Protein 5FID (pdb70)

Structure (mmCIF, N/CA/C/O backbone):
data_5FID
#
_entry.id   5FID
#
_cell.length_a   36.245
_cell.length_b   43.511
_cell.length_c   74.001
_cell.angle_alpha   90.00
_cell.angle_beta   92.88
_cell.angle_gamma   90.00
#
_symmetry.space_group_name_H-M   'P 1 21 1'
#
loop_
_entity.id
_entity.type
_entity.pdbx_description
1 polymer 'Elicitor protein Hrip2'
2 water water
#
loop_
_atom_site.group_PDB
_atom_site.id
_atom_site.type_symbol
_atom_site.label_atom_id
_atom_site.label_alt_id
_atom_site.label_comp_id
_atom_site.label_asym_id
_atom_site.label_entity_id
_atom_site.label_seq_id
_atom_site.pdbx_PDB_ins_code
_atom_site.Cartn_x
_atom_site.Cartn_y
_atom_site.Cartn_z
_atom_site.occupancy
_atom_site.B_iso_or_equiv
_atom_site.auth_seq_id
_atom_site.auth_comp_id
_atom_site.auth_asym_id
_atom_site.auth_atom_id
_atom_site.pdbx_PDB_model_num
ATOM 1 N N . ALA A 1 3 ? -3.897 23.729 59.322 1.00 26.85 18 ALA A N 1
ATOM 2 C CA . ALA A 1 3 ? -4.527 22.523 58.782 1.00 23.99 18 ALA A CA 1
ATOM 3 C C . ALA A 1 3 ? -3.679 21.287 59.049 1.00 21.81 18 ALA A C 1
ATOM 4 O O . ALA A 1 3 ? -4.204 20.211 59.353 1.00 23.45 18 ALA A O 1
ATOM 6 N N . GLN A 1 4 ? -2.363 21.441 58.928 1.00 21.21 19 GLN A N 1
ATOM 7 C CA . GLN A 1 4 ? -1.450 20.319 59.119 1.00 19.97 19 GLN A CA 1
ATOM 8 C C . GLN A 1 4 ? -1.395 19.897 60.584 1.00 19.15 19 GLN A C 1
ATOM 9 O O . GLN A 1 4 ? -1.391 20.743 61.481 1.00 19.74 19 GLN A O 1
ATOM 15 N N . GLN A 1 5 ? -1.351 18.590 60.824 1.00 17.46 20 GLN A N 1
ATOM 16 C CA . GLN A 1 5 ? -1.394 18.075 62.184 1.00 17.39 20 GLN A CA 1
ATOM 17 C C . GLN A 1 5 ? -0.201 17.190 62.502 1.00 16.44 20 GLN A C 1
ATOM 18 O O . GLN A 1 5 ? 0.311 16.485 61.629 1.00 17.24 20 GLN A O 1
ATOM 24 N N . ALA A 1 6 ? 0.243 17.239 63.752 1.00 12.52 21 ALA A N 1
ATOM 25 C CA . ALA A 1 6 ? 1.160 16.232 64.268 1.00 12.08 21 ALA A CA 1
ATOM 26 C C . ALA A 1 6 ? 0.290 15.313 65.106 1.00 12.95 21 ALA A C 1
ATOM 27 O O . ALA A 1 6 ? -0.440 15.774 65.985 1.00 11.56 21 ALA A O 1
ATOM 29 N N . ILE A 1 7 ? 0.372 14.015 64.839 1.00 10.87 22 ILE A N 1
ATOM 30 C CA . ILE A 1 7 ? -0.568 13.058 65.412 1.00 12.43 22 ILE A CA 1
ATOM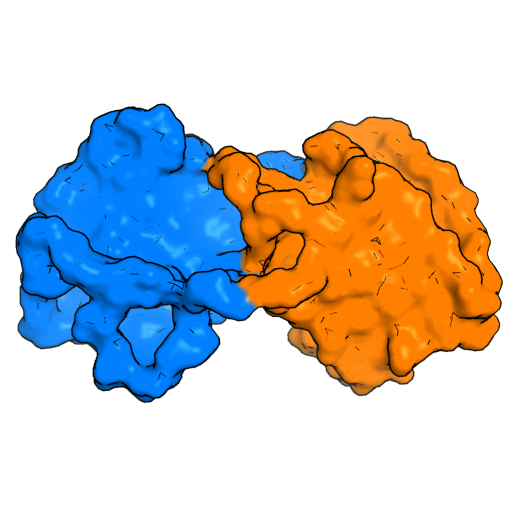 31 C C . ILE A 1 7 ? 0.177 11.882 66.023 1.00 11.94 22 ILE A C 1
ATOM 32 O O . ILE A 1 7 ? 1.121 11.370 65.436 1.00 11.42 22 ILE A O 1
ATOM 37 N N . VAL A 1 8 ? -0.243 11.456 67.209 1.00 12.15 23 VAL A N 1
ATOM 38 C CA . VAL A 1 8 ? 0.306 10.247 67.808 1.00 12.02 23 VAL A CA 1
ATOM 39 C C . VAL A 1 8 ? -0.815 9.285 68.178 1.00 12.46 23 VAL A C 1
ATOM 40 O O . VAL A 1 8 ? -1.610 9.563 69.075 1.00 12.04 23 VAL A O 1
ATOM 44 N N . HIS A 1 9 ? -0.884 8.155 67.479 1.00 12.23 24 HIS A N 1
ATOM 45 C CA . HIS A 1 9 ? -1.884 7.129 67.798 1.00 13.18 24 HIS A CA 1
ATOM 46 C C . HIS A 1 9 ? -1.287 6.134 68.776 1.00 11.85 24 HIS A C 1
ATOM 47 O O . HIS A 1 9 ? -0.305 5.466 68.454 1.00 11.64 24 HIS A O 1
ATOM 54 N N . ASN A 1 10 ? -1.881 6.013 69.959 1.00 10.66 25 ASN A N 1
ATOM 55 C CA . ASN A 1 10 ? -1.421 5.006 70.916 1.00 13.36 25 ASN A CA 1
ATOM 56 C C . ASN A 1 10 ? -2.121 3.656 70.725 1.00 12.48 25 ASN A C 1
ATOM 57 O O . ASN A 1 10 ? -3.218 3.449 71.235 1.00 12.81 25 ASN A O 1
ATOM 62 N N . ASN A 1 11 ? -1.483 2.738 70.002 1.00 9.45 26 ASN A N 1
ATOM 63 C CA . ASN A 1 11 ? -2.054 1.411 69.807 1.00 11.92 26 ASN A CA 1
ATOM 64 C C . ASN A 1 11 ? -1.458 0.391 70.781 1.00 11.59 26 ASN A C 1
ATOM 65 O O . ASN A 1 11 ? -1.680 -0.811 70.644 1.00 11.49 26 ASN A O 1
ATOM 70 N N . CYS A 1 12 ? -0.720 0.871 71.784 1.00 12.98 27 CYS A N 1
ATOM 71 C CA . CYS A 1 12 ? -0.118 -0.010 72.791 1.00 13.05 27 CYS A CA 1
ATOM 72 C C . CYS A 1 12 ? -1.116 -0.424 73.859 1.00 13.92 27 CYS A C 1
ATOM 73 O O . CYS A 1 12 ? -2.183 0.163 73.981 1.00 13.61 27 CYS A O 1
ATOM 76 N N . GLN A 1 13 ? -0.756 -1.428 74.648 1.00 16.09 28 GLN A N 1
ATOM 77 C CA . GLN A 1 13 ? -1.614 -1.862 75.748 1.00 18.50 28 GLN A CA 1
ATOM 78 C C . GLN A 1 13 ? -1.490 -0.929 76.937 1.00 18.19 28 GLN A C 1
ATOM 79 O O . GLN A 1 13 ? -2.289 -0.986 77.874 1.00 20.17 28 GLN A O 1
ATOM 85 N N . ASP A 1 14 ? -0.475 -0.076 76.897 1.00 17.78 29 ASP A N 1
ATOM 86 C CA . ASP A 1 14 ? -0.158 0.787 78.019 1.00 17.35 29 ASP A CA 1
ATOM 87 C C . ASP A 1 14 ? -0.735 2.179 77.838 1.00 16.18 29 ASP A C 1
ATOM 88 O O . ASP A 1 14 ? -0.919 2.644 76.715 1.00 15.30 29 ASP A O 1
ATOM 93 N N . THR A 1 15 ? -1.027 2.830 78.956 1.00 10.36 30 THR A N 1
ATOM 94 C CA . THR A 1 15 ? -1.306 4.258 78.955 1.00 10.41 30 THR A CA 1
ATOM 95 C C . THR A 1 15 ? 0.007 4.951 78.585 1.00 10.66 30 THR A C 1
ATOM 96 O O . THR A 1 15 ? 1.077 4.587 79.087 1.00 11.59 30 THR A O 1
ATOM 100 N N . VAL A 1 16 ? -0.053 5.937 77.696 1.00 15.58 31 VAL A N 1
ATOM 101 C CA . VAL A 1 16 ? 1.139 6.721 77.370 1.00 13.60 31 VAL A CA 1
ATOM 102 C C . VAL A 1 16 ? 0.882 8.207 77.578 1.00 14.53 31 VAL A C 1
ATOM 103 O O . VAL A 1 16 ? -0.269 8.637 77.664 1.00 15.60 31 VAL A O 1
ATOM 107 N N . TYR A 1 17 ? 1.956 8.986 77.677 1.00 11.28 32 TYR A N 1
ATOM 108 C CA . TYR A 1 17 ? 1.846 10.420 77.916 1.00 11.89 32 TYR A CA 1
ATOM 109 C C . TYR A 1 17 ? 2.563 11.161 76.806 1.00 10.60 32 TYR A C 1
ATOM 110 O O . TYR A 1 17 ? 3.665 10.778 76.410 1.00 10.69 32 TYR A O 1
ATOM 119 N N . VAL A 1 18 ? 1.920 12.201 76.285 1.00 9.59 33 VAL A N 1
ATOM 120 C CA . VAL A 1 18 ? 2.447 12.932 75.143 1.00 9.94 33 VAL A CA 1
ATOM 121 C C . VAL A 1 18 ? 2.412 14.421 75.447 1.00 10.04 33 VAL A C 1
ATOM 122 O O . VAL A 1 18 ? 1.445 14.909 76.028 1.00 11.31 33 VAL A O 1
ATOM 126 N N . GLN A 1 19 ? 3.473 15.142 75.086 1.00 10.03 34 GLN A N 1
ATOM 127 C CA . GLN A 1 19 ? 3.478 16.597 75.238 1.00 11.12 34 GLN A CA 1
ATOM 128 C C . GLN A 1 19 ? 4.405 17.261 74.218 1.00 11.00 34 GLN A C 1
ATOM 129 O O . GLN A 1 19 ? 5.498 16.750 73.913 1.00 10.81 34 GLN A O 1
ATOM 135 N N . SER A 1 20 ? 3.960 18.399 73.688 1.00 11.21 35 SER A N 1
ATOM 136 C CA . SER A 1 20 ? 4.694 19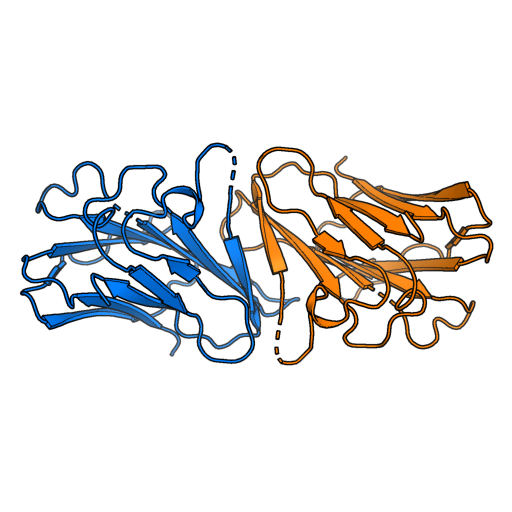.111 72.642 1.00 12.04 35 SER A CA 1
ATOM 137 C C . SER A 1 20 ? 5.444 20.313 73.197 1.00 12.64 35 SER A C 1
ATOM 138 O O . SER A 1 20 ? 4.907 21.085 74.002 1.00 11.83 35 SER A O 1
ATOM 141 N N . PHE A 1 21 ? 6.690 20.460 72.756 1.00 10.44 36 PHE A N 1
ATOM 142 C CA . PHE A 1 21 ? 7.584 21.496 73.249 1.00 12.43 36 PHE A CA 1
ATOM 143 C C . PHE A 1 21 ? 8.070 22.332 72.078 1.00 10.90 36 PHE A C 1
ATOM 144 O O . PHE A 1 21 ? 9.059 21.974 71.430 1.00 11.44 36 PHE A O 1
ATOM 152 N N . PRO A 1 22 ? 7.373 23.451 71.803 1.00 12.89 37 PRO A N 1
ATOM 153 C CA . PRO A 1 22 ? 7.635 24.304 70.641 1.00 12.91 37 PRO A CA 1
ATOM 154 C C . PRO A 1 22 ? 9.090 24.762 70.557 1.00 12.76 37 PRO A C 1
ATOM 155 O O . PRO A 1 22 ? 9.675 25.133 71.582 1.00 12.10 37 PRO A O 1
ATOM 159 N N . TYR A 1 23 ? 9.663 24.734 69.355 1.00 14.97 38 TYR A N 1
ATOM 160 C CA . TYR A 1 23 ? 11.041 25.178 69.172 1.00 15.71 38 TYR A CA 1
ATOM 161 C C . TYR A 1 23 ? 11.232 26.654 69.496 1.00 14.51 38 TYR A C 1
ATOM 162 O O . TYR A 1 23 ? 12.331 27.067 69.881 1.00 13.77 38 TYR A O 1
ATOM 171 N N . ASP A 1 24 ? 10.185 27.460 69.340 1.00 11.56 39 ASP A N 1
ATOM 172 C CA . ASP A 1 24 ? 10.344 28.905 69.566 1.00 13.29 39 ASP A CA 1
ATOM 173 C C . ASP A 1 24 ? 10.163 29.310 71.028 1.00 12.81 39 ASP A C 1
ATOM 174 O O . ASP A 1 24 ? 10.137 30.499 71.350 1.00 13.01 39 ASP A O 1
ATOM 179 N N . GLY A 1 25 ? 10.015 28.321 71.903 1.00 12.10 40 GLY A N 1
ATOM 180 C CA . GLY A 1 25 ? 9.955 28.577 73.333 1.00 13.09 40 GLY A CA 1
ATOM 181 C C . GLY A 1 25 ? 8.584 28.915 73.876 1.00 12.30 40 GLY A C 1
ATOM 182 O O . GLY A 1 25 ? 8.426 29.126 75.082 1.00 11.19 40 GLY A O 1
ATOM 183 N N . SER A 1 26 ? 7.579 28.964 73.006 1.00 13.55 41 SER A N 1
ATOM 184 C CA . SER A 1 26 ? 6.223 29.258 73.459 1.00 12.22 41 SER A CA 1
ATOM 185 C C . SER A 1 26 ? 5.762 28.147 74.379 1.00 11.93 41 SER A C 1
ATOM 186 O O . SER A 1 26 ? 6.417 27.106 74.452 1.00 11.84 41 SER A O 1
ATOM 189 N N . ALA A 1 27 ? 4.651 28.365 75.082 1.00 11.55 42 ALA A N 1
ATOM 190 C CA . ALA A 1 27 ? 4.173 27.419 76.093 1.00 12.21 42 ALA A CA 1
ATOM 191 C C . ALA A 1 27 ? 4.108 26.001 75.561 1.00 12.59 42 ALA A C 1
ATOM 192 O O . ALA A 1 27 ? 3.767 25.777 74.392 1.00 11.80 42 ALA A O 1
ATOM 194 N N . THR A 1 28 ? 4.417 25.042 76.429 1.00 14.34 43 THR A N 1
ATOM 195 C CA . THR A 1 28 ? 4.285 23.634 76.090 1.00 13.77 43 THR A CA 1
ATOM 196 C C . THR A 1 28 ? 2.816 23.345 75.828 1.00 12.86 43 THR A C 1
ATOM 197 O O . THR A 1 28 ? 1.927 24.075 76.300 1.00 14.63 43 THR A O 1
ATOM 201 N N . GLY A 1 29 ? 2.551 22.293 75.071 1.00 12.46 44 GLY A N 1
ATOM 202 C CA . GLY A 1 29 ? 1.177 21.898 74.828 1.00 11.06 44 GLY A CA 1
ATOM 203 C C . GLY A 1 29 ? 0.664 21.208 76.069 1.00 11.93 44 GLY A C 1
ATOM 204 O O . GLY A 1 29 ? 1.428 20.969 77.008 1.00 12.18 44 GLY A O 1
ATOM 205 N N . PRO A 1 30 ? -0.631 20.880 76.089 1.00 11.75 45 PRO A N 1
ATOM 206 C CA . PRO A 1 30 ? -1.176 20.152 77.234 1.00 12.65 45 PRO A CA 1
ATOM 207 C C . PRO A 1 30 ? -0.441 18.830 77.465 1.00 12.16 45 PRO A C 1
ATOM 208 O O . PRO A 1 30 ? -0.132 18.118 76.504 1.00 11.00 45 PRO A O 1
ATOM 212 N N . LEU A 1 31 ? -0.146 18.522 78.725 1.00 12.89 46 LEU A N 1
ATOM 213 C CA . LEU A 1 31 ? 0.361 17.203 79.080 1.00 14.99 46 LEU A CA 1
ATOM 214 C C . LEU A 1 31 ? -0.790 16.239 78.831 1.00 13.98 46 LEU A C 1
ATOM 215 O O . LEU A 1 31 ? -1.807 16.286 79.524 1.00 15.58 46 LEU A O 1
ATOM 220 N N . THR A 1 32 ? -0.639 15.379 77.831 1.00 12.13 47 THR A N 1
ATOM 221 C CA . THR A 1 32 ? -1.765 14.587 77.337 1.00 12.41 47 THR A CA 1
ATOM 222 C C . THR A 1 32 ? -1.674 13.122 77.740 1.00 11.65 47 THR A C 1
ATOM 223 O O . THR A 1 32 ? -0.697 12.439 77.444 1.00 11.84 47 THR A O 1
ATOM 227 N N . THR A 1 33 ? -2.706 12.636 78.411 1.00 10.95 48 THR A N 1
ATOM 228 C CA . THR A 1 33 ? -2.753 11.230 78.774 1.00 11.17 48 THR A CA 1
ATOM 229 C C . THR A 1 33 ? -3.527 10.465 77.714 1.00 11.72 48 THR A C 1
ATOM 230 O O . THR A 1 33 ? -4.696 10.774 77.441 1.00 11.92 48 THR A O 1
ATOM 234 N N . LEU A 1 34 ? -2.886 9.459 77.121 1.00 10.77 49 LEU A N 1
ATOM 235 C CA . LEU A 1 34 ? -3.544 8.621 76.129 1.00 10.02 49 LEU A CA 1
ATOM 236 C C . LEU A 1 34 ? -3.749 7.222 76.690 1.00 11.59 49 LEU A C 1
ATOM 237 O O . LEU A 1 34 ? -2.782 6.462 76.858 1.00 11.22 49 LEU A O 1
ATOM 242 N N . GLN A 1 35 ? -5.000 6.869 76.971 1.00 13.95 50 GLN A N 1
ATOM 243 C CA . GLN A 1 35 ? -5.311 5.487 77.302 1.00 14.16 50 GLN A CA 1
ATOM 244 C C . GLN A 1 35 ? -4.948 4.652 76.096 1.00 13.86 50 GLN A C 1
ATOM 245 O O . GLN A 1 35 ? -4.873 5.171 74.977 1.00 13.13 50 GLN A O 1
ATOM 251 N N . ALA A 1 36 ? -4.708 3.366 76.322 1.00 13.04 51 ALA A N 1
ATOM 252 C CA . ALA A 1 36 ? -4.568 2.420 75.226 1.00 12.39 51 ALA A CA 1
ATOM 253 C C . ALA A 1 36 ? -5.658 2.704 74.192 1.00 12.61 51 ALA A C 1
ATOM 254 O O . ALA A 1 36 ? -6.835 2.698 74.522 1.00 12.52 51 ALA A O 1
ATOM 256 N N . GLY A 1 37 ? -5.261 3.018 72.962 1.00 11.96 52 GLY A N 1
ATOM 257 C CA . GLY A 1 37 ? -6.216 3.210 71.880 1.00 12.21 52 GLY A CA 1
ATOM 258 C C . GLY A 1 37 ? -6.474 4.663 71.515 1.00 12.43 52 GLY A C 1
ATOM 259 O O . GLY A 1 37 ? -6.988 4.948 70.433 1.00 13.16 52 GLY A O 1
ATOM 260 N N . GLN A 1 38 ? -6.131 5.586 72.410 1.00 12.76 53 GLN A N 1
ATOM 261 C CA . GLN A 1 38 ? -6.399 7.003 72.162 1.00 12.33 53 GLN A CA 1
ATOM 262 C C . GLN A 1 38 ? -5.361 7.662 71.262 1.00 12.54 53 GLN A C 1
ATOM 263 O O . GLN A 1 38 ? -4.263 7.133 71.054 1.00 12.43 53 GLN A O 1
ATOM 269 N N . THR A 1 39 ? -5.723 8.827 70.732 1.00 9.78 54 THR A N 1
ATOM 270 C CA . THR A 1 39 ? -4.860 9.565 69.814 1.00 11.60 54 THR A CA 1
ATOM 271 C C . THR A 1 39 ? -4.620 10.997 70.313 1.00 12.33 54 THR A C 1
ATOM 272 O O . THR A 1 39 ? -5.543 11.684 70.778 1.00 12.32 54 THR A O 1
ATOM 276 N N . PHE A 1 40 ? -3.364 11.428 70.240 1.00 10.75 55 PHE A N 1
ATOM 277 C CA . PHE A 1 40 ? -3.002 12.818 70.469 1.00 10.85 55 PHE A CA 1
ATOM 278 C C . PHE A 1 40 ? -2.940 13.538 69.127 1.00 11.08 55 PHE A C 1
ATOM 279 O O . PHE A 1 40 ? -2.496 12.971 68.130 1.00 10.83 55 PHE A O 1
ATOM 287 N N . SER A 1 41 ? -3.355 14.797 69.086 1.00 10.68 56 SER A N 1
ATOM 288 C CA . SER A 1 41 ? -3.084 15.599 67.898 1.00 12.66 56 SER A CA 1
ATOM 289 C C . SER A 1 41 ? -2.938 17.069 68.234 1.00 12.79 56 SER A C 1
ATOM 290 O O . SER A 1 41 ? -3.527 17.552 69.198 1.00 12.93 56 SER A O 1
ATOM 293 N N . GLU A 1 42 ? -2.146 17.777 67.437 1.00 13.88 57 GLU A N 1
ATOM 294 C CA . GLU A 1 42 ? -2.061 19.231 67.559 1.00 15.22 57 GLU A CA 1
ATOM 295 C C . GLU A 1 42 ? -1.896 19.835 66.178 1.00 15.29 57 GLU A C 1
ATOM 296 O O . GLU A 1 42 ? -1.375 19.189 65.275 1.00 14.84 57 GLU A O 1
ATOM 302 N N . ASP A 1 43 ? -2.361 21.069 66.003 1.00 14.06 58 ASP A N 1
ATOM 303 C CA . ASP A 1 43 ? -2.054 21.797 64.784 1.00 14.05 58 ASP A CA 1
ATOM 304 C C . ASP A 1 43 ? -0.558 22.008 64.692 1.00 14.67 58 ASP A C 1
ATOM 305 O O . ASP A 1 43 ? 0.10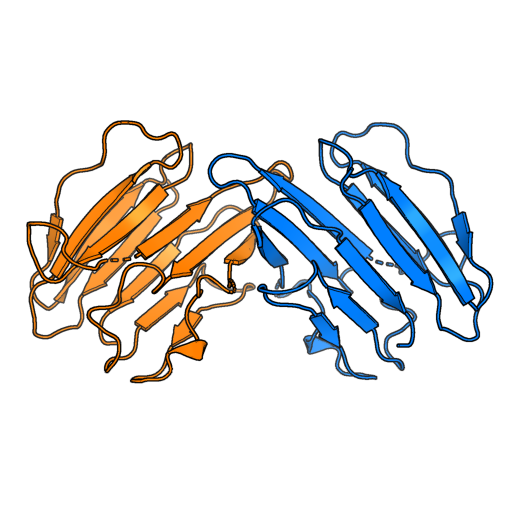0 22.222 65.715 1.00 12.60 58 ASP A O 1
ATOM 310 N N . PHE A 1 44 ? -0.029 21.973 63.471 1.00 16.61 59 PHE A N 1
ATOM 311 C CA . PHE A 1 44 ? 1.373 22.298 63.231 1.00 19.05 59 PHE A CA 1
ATOM 312 C C . PHE A 1 44 ? 1.721 23.659 63.805 1.00 21.05 59 PHE A C 1
ATOM 313 O O . PHE A 1 44 ? 1.074 24.671 63.492 1.00 20.83 59 PHE A O 1
ATOM 321 N N . ARG A 1 45 ? 2.758 23.689 64.632 1.00 15.16 60 ARG A N 1
ATOM 322 C CA . ARG A 1 45 ? 3.240 24.939 65.180 1.00 18.24 60 ARG A CA 1
ATOM 323 C C . ARG A 1 45 ? 4.200 25.531 64.176 1.00 18.64 60 ARG A C 1
ATOM 324 O O . ARG A 1 45 ? 5.018 24.815 63.604 1.00 18.45 60 ARG A O 1
ATOM 332 N N . LYS A 1 46 ? 4.063 26.834 63.955 1.00 26.99 61 LYS A N 1
ATOM 333 C CA . LYS A 1 46 ? 4.819 27.556 62.946 1.00 25.88 61 LYS A CA 1
ATOM 334 C C . LYS A 1 46 ? 6.314 27.297 63.095 1.00 25.28 61 LYS A C 1
ATOM 335 O O . LYS A 1 46 ? 7.008 27.022 62.115 1.00 27.70 61 LYS A O 1
ATOM 341 N N . SER A 1 47 ? 6.785 27.355 64.335 1.00 21.41 62 SER A N 1
ATOM 342 C CA . SER A 1 47 ? 8.201 27.191 64.664 1.00 21.52 62 SER A CA 1
ATOM 343 C C . SER A 1 47 ? 8.687 25.747 64.645 1.00 20.88 62 SER A C 1
ATOM 344 O O . SER A 1 47 ? 9.887 25.499 64.740 1.00 18.59 62 SER A O 1
ATOM 347 N N . GLY A 1 48 ? 7.763 24.799 64.547 1.00 16.23 63 GLY A N 1
ATOM 348 C CA . GLY A 1 48 ? 8.129 23.401 64.695 1.00 14.67 63 GLY A CA 1
ATOM 349 C C . GLY A 1 48 ? 8.096 23.016 66.165 1.00 13.79 63 GLY A C 1
ATOM 350 O O . GLY A 1 48 ? 7.936 23.874 67.038 1.00 11.44 63 GLY A O 1
ATOM 351 N N . SER A 1 49 ? 8.262 21.731 66.457 1.00 13.56 64 SER A N 1
ATOM 352 C CA . SER A 1 49 ? 8.153 21.286 67.841 1.00 13.20 64 SER A CA 1
ATOM 353 C C . SER A 1 49 ? 8.815 19.942 68.071 1.00 13.65 64 SER A C 1
ATOM 354 O O . SER A 1 49 ? 9.059 19.186 67.130 1.00 11.64 64 SER A O 1
ATOM 357 N N . THR A 1 50 ? 9.099 19.666 69.339 1.00 13.84 65 THR A N 1
ATOM 358 C CA . THR A 1 50 ? 9.489 18.342 69.787 1.00 14.02 65 THR A CA 1
ATOM 359 C C . THR A 1 50 ? 8.333 17.723 70.565 1.00 13.20 65 THR A C 1
ATOM 360 O O . THR A 1 50 ? 7.884 18.273 71.577 1.00 14.10 65 THR A O 1
ATOM 364 N N . VAL A 1 51 ? 7.838 16.584 70.097 1.00 11.12 66 VAL A N 1
ATOM 365 C CA . VAL A 1 51 ? 6.746 15.912 70.800 1.00 10.01 66 VAL A CA 1
ATOM 366 C C . VAL A 1 51 ? 7.310 14.733 71.588 1.00 10.58 66 VAL A C 1
ATOM 367 O O . VAL A 1 51 ? 7.729 13.735 70.996 1.00 10.82 66 VAL A O 1
ATOM 371 N N . LYS A 1 52 ? 7.341 14.849 72.918 1.00 11.07 67 LYS A N 1
ATOM 372 C CA . LYS A 1 52 ? 7.821 13.748 73.762 1.00 10.62 67 LYS A CA 1
ATOM 373 C C . LYS A 1 52 ? 6.723 12.718 73.960 1.00 11.27 67 LYS A C 1
ATOM 374 O O . LYS A 1 52 ? 5.553 13.077 74.061 1.00 11.48 67 LYS A O 1
ATOM 380 N N . VAL A 1 53 ? 7.111 11.440 74.008 1.00 11.06 68 VAL A N 1
ATOM 381 C CA . VAL A 1 53 ? 6.181 10.325 74.158 1.00 1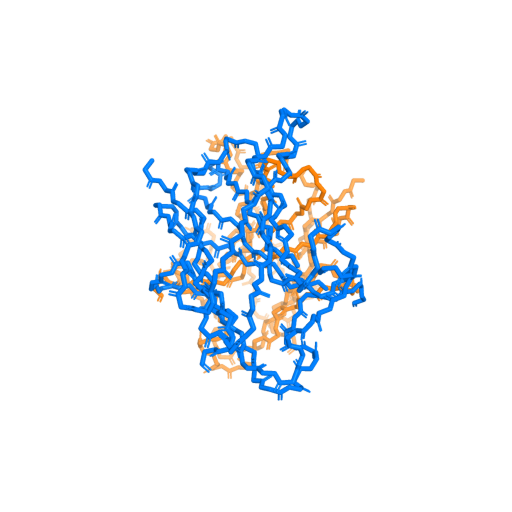0.84 68 VAL A CA 1
ATOM 382 C C . VAL A 1 53 ? 6.788 9.349 75.152 1.00 11.56 68 VAL A C 1
ATOM 383 O O . VAL A 1 53 ? 7.886 8.843 74.946 1.00 11.34 68 VAL A O 1
ATOM 387 N N . SER A 1 54 ? 6.079 9.082 76.239 1.00 14.46 69 SER A N 1
ATOM 388 C CA . SER A 1 54 ? 6.661 8.303 77.320 1.00 13.90 69 SER A CA 1
ATOM 389 C C . SER A 1 54 ? 5.581 7.457 77.970 1.00 15.04 69 SER A C 1
ATOM 390 O O . SER A 1 54 ? 4.403 7.663 77.710 1.00 14.69 69 SER A O 1
ATOM 393 N N . LYS A 1 55 ? 5.977 6.484 78.786 1.00 14.55 70 LYS A N 1
ATOM 394 C CA . LYS A 1 55 ? 4.999 5.716 79.548 1.00 15.02 70 LYS A CA 1
ATOM 395 C C . LYS A 1 55 ? 4.824 6.259 80.965 1.00 16.75 70 LYS A C 1
ATOM 396 O O . LYS A 1 55 ? 4.092 5.680 81.769 1.00 17.14 70 LYS A O 1
ATOM 402 N N . THR A 1 56 ? 5.506 7.358 81.279 1.00 20.06 71 THR A N 1
ATOM 403 C CA . THR A 1 56 ? 5.292 8.033 82.563 1.00 20.35 71 THR A CA 1
ATOM 404 C C . THR A 1 56 ? 4.838 9.470 82.372 1.00 19.48 71 THR A C 1
ATOM 405 O O . THR A 1 56 ? 5.193 10.129 81.390 1.00 17.89 71 THR A O 1
ATOM 409 N N . LYS A 1 57 ? 4.057 9.954 83.326 1.00 13.92 72 LYS A N 1
ATOM 410 C CA . LYS A 1 57 ? 3.572 11.323 83.289 1.00 13.63 72 LYS A CA 1
ATOM 411 C C . LYS A 1 57 ? 4.701 12.337 83.426 1.00 14.03 72 LYS A C 1
ATOM 412 O O . LYS A 1 57 ? 4.579 13.477 82.985 1.00 14.12 72 LYS A O 1
ATOM 418 N N . THR A 1 58 ? 5.810 11.923 84.027 1.00 16.07 73 THR A N 1
ATOM 419 C CA . THR A 1 58 ? 6.959 12.808 84.144 1.00 16.65 73 THR A CA 1
ATOM 420 C C . THR A 1 58 ? 7.790 12.857 82.861 1.00 15.95 73 THR A C 1
ATOM 421 O O . THR A 1 58 ? 8.774 13.594 82.797 1.00 16.20 73 THR A O 1
ATOM 425 N N . LEU A 1 59 ? 7.399 12.061 81.863 1.00 14.98 74 LEU A N 1
ATOM 426 C CA . LEU A 1 59 ? 8.049 12.052 80.545 1.00 13.67 74 LEU A CA 1
ATOM 427 C C . LEU A 1 59 ? 9.519 11.630 80.627 1.00 16.18 74 LEU A C 1
ATOM 428 O O . LEU A 1 59 ? 10.378 12.144 79.896 1.00 13.58 74 LEU A O 1
ATOM 433 N N . THR A 1 60 ? 9.807 10.681 81.516 1.00 14.24 75 THR A N 1
ATOM 434 C CA . THR A 1 60 ? 11.181 10.226 81.725 1.00 14.85 75 THR A CA 1
ATOM 435 C C . THR A 1 60 ? 11.643 9.340 80.572 1.00 15.17 75 THR A C 1
ATOM 436 O O . THR A 1 60 ? 10.902 8.468 80.116 1.00 14.38 75 THR A O 1
ATOM 440 N N . SER A 1 61 ? 12.865 9.580 80.106 1.00 19.46 76 SER A N 1
ATOM 441 C CA . SER A 1 61 ? 13.456 8.825 78.995 1.00 18.47 76 SER A CA 1
ATOM 442 C C . SER A 1 61 ? 12.484 8.627 77.838 1.00 16.01 76 SER A C 1
ATOM 443 O O . SER A 1 61 ? 12.187 7.490 77.457 1.00 15.38 76 SER A O 1
ATOM 446 N N . PRO A 1 62 ? 11.993 9.739 77.260 1.00 11.62 77 PRO A N 1
ATOM 447 C CA . PRO A 1 62 ? 10.945 9.616 76.249 1.00 10.41 77 PRO A CA 1
ATOM 448 C C . PRO A 1 62 ? 11.496 9.394 74.844 1.00 10.73 77 PRO A C 1
ATOM 449 O O . PRO A 1 62 ? 12.631 9.761 74.513 1.00 10.57 77 PRO A O 1
ATOM 461 N N . PHE A 1 64 ? 10.901 10.716 71.001 1.00 10.42 79 PHE A N 1
ATOM 462 C CA . PHE A 1 64 ? 10.338 11.963 70.481 1.00 10.29 79 PHE A CA 1
ATOM 463 C C . PHE A 1 64 ? 10.062 11.982 68.990 1.00 10.51 79 PHE A C 1
ATOM 464 O O . PHE A 1 64 ? 10.669 11.243 68.208 1.00 9.59 79 PHE A O 1
ATOM 472 N N . ILE A 1 65 ? 9.104 12.823 68.616 1.00 11.36 80 ILE A N 1
ATOM 473 C CA . ILE A 1 65 ? 8.792 13.066 67.220 1.00 10.99 80 ILE A CA 1
ATOM 474 C C . ILE A 1 65 ? 9.066 14.533 66.996 1.00 12.39 80 ILE A C 1
ATOM 475 O O . ILE A 1 65 ? 8.465 15.389 67.646 1.00 11.25 80 ILE A O 1
ATOM 480 N N . GLY A 1 66 ? 9.991 14.840 66.096 1.00 11.83 81 GLY A N 1
ATOM 481 C CA . GLY A 1 66 ? 10.302 16.231 65.832 1.00 12.25 81 GLY A CA 1
ATOM 482 C C . GLY A 1 66 ? 9.751 16.619 64.480 1.00 11.49 81 GLY A C 1
ATOM 483 O O . GLY A 1 66 ? 9.814 15.831 63.544 1.00 12.12 81 GLY A O 1
ATOM 484 N N . TYR A 1 67 ? 9.205 17.823 64.368 1.00 10.87 82 TYR A N 1
ATOM 485 C CA . TYR A 1 67 ? 8.782 18.311 63.064 1.00 12.53 82 TYR A CA 1
ATOM 486 C C . TYR A 1 67 ? 9.077 19.795 62.912 1.00 13.33 82 TYR A C 1
ATOM 487 O O . TYR A 1 67 ? 9.148 20.522 63.894 1.00 13.38 82 TYR A O 1
ATOM 496 N N . SER A 1 68 ? 9.252 20.234 61.671 1.00 12.20 83 SER A N 1
ATOM 497 C CA . SER A 1 68 ? 9.369 21.657 61.366 1.00 15.07 83 SER A CA 1
ATOM 498 C C . SER A 1 68 ? 9.016 21.839 59.893 1.00 15.79 83 SER A C 1
ATOM 499 O O . SER A 1 68 ? 8.842 20.859 59.177 1.00 14.54 83 SER A O 1
ATOM 502 N N . PHE A 1 69 ? 8.881 23.073 59.424 1.00 24.25 84 PHE A N 1
ATOM 503 C CA . PHE A 1 69 ? 8.631 23.246 57.997 1.00 23.32 84 PHE A CA 1
ATOM 504 C C . PHE A 1 69 ? 9.220 24.529 57.428 1.00 26.80 84 PHE A C 1
ATOM 505 O O . PHE A 1 69 ? 9.444 25.499 58.154 1.00 29.99 84 PHE A O 1
ATOM 513 N N . SER A 1 70 ? 9.502 24.507 56.130 1.00 19.70 85 SER A N 1
ATOM 514 C CA . SER A 1 70 ? 10.158 25.632 55.481 1.00 22.20 85 SER A CA 1
ATOM 515 C C . SER A 1 70 ? 9.387 26.037 54.231 1.00 20.29 85 SER A C 1
ATOM 516 O O . SER A 1 70 ? 8.483 25.329 53.791 1.00 17.93 85 SER A O 1
ATOM 519 N N . SER A 1 71 ? 9.727 27.194 53.680 1.00 18.85 86 SER A N 1
ATOM 520 C CA . SER A 1 71 ? 9.250 27.559 52.357 1.00 18.54 86 SER A CA 1
ATOM 521 C C . SER A 1 71 ? 10.486 27.731 51.486 1.00 18.56 86 SER A C 1
ATOM 522 O O . SER A 1 71 ? 11.564 28.060 51.992 1.00 18.55 86 SER A O 1
ATOM 525 N N . ASN A 1 72 ? 10.339 27.465 50.192 1.00 16.74 87 ASN A N 1
ATOM 526 C CA . ASN A 1 72 ? 11.455 27.537 49.247 1.00 16.86 87 ASN A CA 1
ATOM 527 C C . ASN A 1 72 ? 12.709 26.802 49.729 1.00 15.02 87 ASN A C 1
ATOM 528 O O . ASN A 1 72 ? 13.718 27.428 50.062 1.00 15.75 87 ASN A O 1
ATOM 533 N N . PRO A 1 73 ? 12.664 25.464 49.752 1.00 13.12 88 PRO A N 1
ATOM 534 C CA . PRO A 1 73 ? 11.560 24.638 49.255 1.00 13.58 88 PRO A CA 1
ATOM 535 C C . PRO A 1 73 ? 10.433 24.486 50.281 1.00 14.61 88 PRO A C 1
ATOM 536 O O . PRO A 1 73 ? 10.667 24.551 51.496 1.00 13.42 88 PRO A O 1
ATOM 540 N N . ASP A 1 74 ? 9.216 24.300 49.785 1.00 15.53 89 ASP A N 1
ATOM 541 C CA . ASP A 1 74 ? 8.067 24.102 50.645 1.00 15.76 89 ASP A CA 1
ATOM 542 C C . ASP A 1 74 ? 8.036 22.664 51.146 1.00 13.30 89 ASP A C 1
ATOM 543 O O . ASP A 1 74 ? 7.264 21.863 50.640 1.00 12.03 89 ASP A O 1
ATOM 548 N N . TYR A 1 75 ? 8.882 22.344 52.125 1.00 11.23 90 TYR A N 1
ATOM 549 C CA . TYR A 1 75 ? 8.965 20.997 52.686 1.00 11.00 90 TYR A CA 1
ATOM 550 C C . TYR A 1 75 ? 8.614 20.994 54.168 1.00 10.64 90 TYR A C 1
ATOM 551 O O . TYR A 1 75 ? 8.854 21.979 54.883 1.00 11.32 90 TYR A O 1
ATOM 560 N N . GLY A 1 76 ? 8.074 19.870 54.626 1.00 11.82 91 GLY A N 1
ATOM 561 C CA . GLY A 1 76 ? 7.898 19.623 56.045 1.00 11.83 91 GLY A CA 1
ATOM 562 C C . GLY A 1 76 ? 8.926 18.578 56.432 1.00 13.48 91 GLY A C 1
ATOM 563 O O . GLY A 1 76 ? 9.204 17.682 55.639 1.00 12.53 91 GLY A O 1
ATOM 564 N N . TYR A 1 77 ? 9.494 18.691 57.630 1.00 14.34 92 TYR A N 1
ATOM 565 C CA . TYR A 1 77 ? 10.541 17.781 58.066 1.00 13.77 92 TYR A CA 1
ATOM 566 C C . TYR A 1 77 ? 10.074 17.048 59.318 1.00 15.29 92 TYR A C 1
ATOM 567 O O . TYR A 1 77 ? 9.361 17.617 60.136 1.00 14.89 92 TYR A O 1
ATOM 576 N N . TYR A 1 78 ? 10.458 15.783 59.458 1.00 12.92 93 TYR A N 1
ATOM 577 C CA . TYR A 1 78 ? 9.979 14.959 60.564 1.00 12.84 93 TYR A CA 1
ATOM 578 C C . TYR A 1 78 ? 11.056 13.961 60.967 1.00 13.44 93 TYR A C 1
ATOM 579 O O . TYR A 1 78 ? 11.762 13.412 60.118 1.00 14.53 93 TYR A O 1
ATOM 588 N N . GLU A 1 79 ? 11.170 13.727 62.270 1.00 13.29 94 GLU A N 1
ATOM 589 C CA . GLU A 1 79 ? 12.206 12.868 62.820 1.00 11.53 94 GLU A CA 1
ATOM 590 C C . GLU A 1 79 ? 11.588 11.995 63.898 1.00 12.74 94 GLU A C 1
ATOM 591 O O . GLU A 1 79 ? 10.897 12.496 64.787 1.00 11.53 94 GLU A O 1
ATOM 597 N N . LEU A 1 80 ? 11.827 10.693 63.809 1.00 10.88 95 LEU A N 1
ATOM 598 C CA . LEU A 1 80 ? 11.409 9.759 64.851 1.00 10.63 95 LEU A CA 1
ATOM 599 C C . LEU A 1 80 ? 12.655 9.376 65.636 1.00 10.91 95 LEU A C 1
ATOM 600 O O . LEU A 1 80 ? 13.485 8.617 65.146 1.00 11.38 95 LEU A O 1
ATOM 605 N N . SER A 1 81 ? 12.791 9.901 66.856 1.00 11.80 96 SER A N 1
ATOM 606 C CA . SER A 1 81 ? 14.070 9.815 67.567 1.00 12.30 96 SER A CA 1
ATOM 607 C C . SER A 1 81 ? 14.021 9.024 68.861 1.00 12.39 96 SER A C 1
ATOM 608 O O . SER A 1 81 ? 13.113 9.201 69.672 1.00 11.32 96 SER A O 1
ATOM 611 N N . SER A 1 82 ? 15.010 8.152 69.054 1.00 10.65 97 SER A N 1
ATOM 612 C CA . SER A 1 82 ? 15.192 7.482 70.342 1.00 10.49 97 SER A CA 1
ATOM 613 C C . SER A 1 82 ? 16.405 8.035 71.093 1.00 11.06 97 SER A C 1
ATOM 614 O O . SER A 1 82 ? 16.948 7.361 71.975 1.00 10.24 97 SER A O 1
ATOM 617 N N . GLU A 1 83 ? 16.817 9.261 70.762 1.00 10.19 98 GLU A N 1
ATOM 618 C CA . GLU A 1 83 ? 18.007 9.876 71.364 1.00 12.59 98 GLU A CA 1
ATOM 619 C C . GLU A 1 83 ? 17.890 10.122 72.859 1.00 12.22 98 GLU A C 1
ATOM 620 O O . GLU A 1 83 ? 18.903 10.222 73.553 1.00 12.49 98 GLU A O 1
ATOM 626 N N . TRP A 1 84 ? 16.661 10.243 73.352 1.00 11.13 99 TRP A N 1
ATOM 627 C CA . TRP A 1 84 ? 16.443 10.461 74.784 1.00 11.73 99 TRP A CA 1
ATOM 628 C C . TRP A 1 84 ? 15.828 9.247 75.465 1.00 11.72 99 TRP A C 1
ATOM 629 O O . TRP A 1 84 ? 15.517 9.296 76.660 1.00 10.97 99 TRP A O 1
ATOM 640 N N . GLY A 1 85 ? 15.644 8.172 74.703 1.00 12.18 100 GLY A N 1
ATOM 641 C CA . GLY A 1 85 ? 15.019 6.961 75.210 1.00 13.61 100 GLY A CA 1
ATOM 642 C C . GLY A 1 85 ? 14.016 6.388 74.214 1.00 13.29 100 GLY A C 1
ATOM 643 O O . GLY A 1 85 ? 13.755 6.990 73.185 1.00 12.17 100 GLY A O 1
ATOM 644 N N . ASN A 1 86 ? 13.471 5.213 74.510 1.00 12.14 101 ASN A N 1
ATOM 645 C CA . ASN A 1 86 ? 12.392 4.634 73.716 1.00 12.74 101 ASN A CA 1
ATOM 646 C C . ASN A 1 86 ? 11.682 3.538 74.485 1.00 13.24 101 ASN A C 1
ATOM 647 O O . ASN A 1 86 ? 12.143 2.395 74.508 1.00 13.21 101 ASN A O 1
ATOM 652 N N . PRO A 1 87 ? 10.547 3.886 75.107 1.00 15.67 102 PRO A N 1
ATOM 653 C CA . PRO A 1 87 ? 9.751 2.964 75.920 1.00 16.65 102 PRO A CA 1
ATOM 654 C C . PRO A 1 87 ? 9.131 1.881 75.058 1.00 16.98 102 PRO A C 1
ATOM 655 O O . PRO A 1 87 ? 8.656 0.870 75.587 1.00 16.77 102 PRO A O 1
ATOM 659 N N . PHE A 1 88 ? 9.142 2.101 73.743 1.00 12.19 103 PHE A N 1
ATOM 660 C CA . PHE A 1 88 ? 8.444 1.233 72.799 1.00 11.93 103 PHE A CA 1
ATOM 661 C C . PHE A 1 88 ? 9.405 0.450 71.931 1.00 13.03 103 PHE A C 1
ATOM 662 O O . PHE A 1 88 ? 9.032 -0.031 70.866 1.00 12.08 103 PHE A O 1
ATOM 670 N N . ALA A 1 89 ? 10.639 0.303 72.404 1.00 11.75 104 ALA A N 1
ATOM 671 C CA . ALA A 1 89 ? 11.681 -0.401 71.659 1.00 11.99 104 ALA A CA 1
ATOM 672 C C . ALA A 1 89 ? 11.323 -1.845 71.270 1.00 13.50 104 ALA A C 1
ATOM 673 O O . ALA A 1 89 ? 11.742 -2.337 70.218 1.00 12.76 104 ALA A O 1
ATOM 675 N N . ASP A 1 90 ? 10.537 -2.506 72.112 1.00 15.48 105 ASP A N 1
ATOM 676 C CA . ASP A 1 90 ? 10.139 -3.896 71.896 1.00 16.48 105 ASP A CA 1
ATOM 677 C C . ASP A 1 90 ? 8.916 -4.038 70.977 1.00 17.13 105 ASP A C 1
ATOM 678 O O . ASP A 1 90 ? 8.444 -5.151 70.741 1.00 17.07 105 ASP A O 1
ATOM 683 N N . LYS A 1 91 ? 8.399 -2.916 70.476 1.00 15.66 106 LYS A N 1
ATOM 684 C CA . LYS A 1 91 ? 7.192 -2.915 69.643 1.00 15.20 106 LYS A CA 1
ATOM 685 C C . LYS A 1 91 ? 7.442 -2.204 68.316 1.00 15.19 106 LYS A C 1
ATOM 686 O O . LYS A 1 91 ? 8.510 -1.633 68.104 1.00 13.93 106 LYS A O 1
ATOM 692 N N . ARG A 1 92 ? 6.460 -2.236 67.420 1.00 12.73 107 ARG A N 1
ATOM 693 C CA . ARG A 1 92 ? 6.596 -1.537 66.146 1.00 12.83 107 ARG A CA 1
ATOM 694 C C . ARG A 1 92 ? 6.145 -0.082 66.296 1.00 12.88 107 ARG A C 1
ATOM 695 O O . ARG A 1 92 ? 5.114 0.198 66.915 1.00 11.59 107 ARG A O 1
ATOM 703 N N . VAL A 1 93 ? 6.931 0.838 65.750 1.00 13.92 108 VAL A N 1
ATOM 704 C CA . VAL A 1 93 ? 6.568 2.253 65.716 1.00 12.85 108 VAL A CA 1
ATOM 705 C C . VAL A 1 93 ? 6.725 2.778 64.296 1.00 13.30 108 VAL A C 1
ATOM 706 O O . VAL A 1 93 ? 7.757 2.567 63.649 1.00 11.87 108 VAL A O 1
ATOM 710 N N . THR A 1 94 ? 5.687 3.454 63.807 1.00 13.70 109 THR A N 1
ATOM 711 C CA . THR A 1 94 ? 5.722 4.045 62.472 1.00 12.65 109 THR A CA 1
ATOM 712 C C . THR A 1 94 ? 5.608 5.552 62.592 1.00 12.87 109 THR A C 1
ATOM 713 O O . THR A 1 94 ? 5.000 6.055 63.528 1.00 11.57 109 THR A O 1
ATOM 717 N N . LEU A 1 95 ? 6.202 6.275 61.652 1.00 9.29 110 LEU A N 1
ATOM 718 C CA . LEU A 1 95 ? 5.980 7.712 61.554 1.00 11.18 110 LEU A CA 1
ATOM 719 C C . LEU A 1 95 ? 5.925 8.026 60.075 1.00 11.86 110 LEU A C 1
ATOM 720 O O . LEU A 1 95 ? 6.886 7.775 59.346 1.00 12.72 110 LEU A O 1
ATOM 725 N N . SER A 1 96 ? 4.800 8.559 59.618 1.00 11.94 111 SER A N 1
ATOM 726 C CA . SER A 1 96 ? 4.613 8.786 58.188 1.00 13.15 111 SER A CA 1
ATOM 727 C C . SER A 1 96 ? 4.058 10.181 57.914 1.00 12.82 111 SER A C 1
ATOM 728 O O . SER A 1 96 ? 3.213 10.668 58.659 1.00 11.35 111 SER A O 1
ATOM 731 N N . PRO A 1 97 ? 4.517 10.826 56.830 1.00 13.39 112 PRO A N 1
ATOM 732 C CA . PRO A 1 97 ? 3.960 12.124 56.452 1.00 13.29 112 PRO A CA 1
ATOM 733 C C . PRO A 1 97 ? 2.845 11.958 55.432 1.00 16.55 112 PRO A C 1
ATOM 734 O O . PRO A 1 97 ? 2.420 12.950 54.837 1.00 19.11 112 PRO A O 1
ATOM 738 N N . GLY A 1 98 ? 2.380 10.730 55.229 1.00 16.10 113 GLY A N 1
ATOM 739 C CA . GLY A 1 98 ? 1.441 10.458 54.158 1.00 16.76 113 GLY A CA 1
ATOM 740 C C . GLY A 1 98 ? 2.188 9.890 52.960 1.00 19.43 113 GLY A C 1
ATOM 741 O O . GLY A 1 98 ? 3.379 9.568 53.051 1.00 19.32 113 GLY A O 1
ATOM 742 N N . ALA A 1 99 ? 1.506 9.785 51.826 1.00 16.16 114 ALA A N 1
ATOM 743 C CA . ALA A 1 99 ? 2.097 9.146 50.651 1.00 15.10 114 ALA A CA 1
ATOM 744 C C . ALA A 1 99 ? 3.205 9.970 49.983 1.00 13.21 114 ALA A C 1
ATOM 745 O O . ALA A 1 99 ? 3.249 11.210 50.093 1.00 12.91 114 ALA A O 1
ATOM 747 N N . GLY A 1 100 ? 4.105 9.275 49.290 1.00 13.22 115 GLY A N 1
ATOM 748 C CA . GLY A 1 100 ? 5.040 9.932 48.391 1.00 14.65 115 GLY A CA 1
ATOM 749 C C . GLY A 1 100 ? 6.375 10.370 48.980 1.00 12.69 115 GLY A C 1
ATOM 750 O O . GLY A 1 100 ? 7.144 11.062 48.305 1.00 11.68 115 GLY A O 1
ATOM 751 N N . CYS A 1 101 ? 6.657 9.984 50.222 1.00 12.34 116 CYS A N 1
ATOM 752 C CA . CYS A 1 101 ? 7.891 10.404 50.891 1.00 13.73 116 CYS A CA 1
ATOM 753 C C . CYS A 1 101 ? 8.425 9.303 51.798 1.00 15.92 116 CYS A C 1
ATOM 754 O O . CYS A 1 101 ? 7.664 8.439 52.230 1.00 18.78 116 CYS A O 1
ATOM 757 N N . GLN A 1 102 ? 9.719 9.344 52.101 1.00 23.80 117 GLN A N 1
ATOM 758 C CA . GLN A 1 102 ? 10.326 8.344 52.980 1.00 25.08 117 GLN A CA 1
ATOM 759 C C . GLN A 1 102 ? 9.705 8.385 54.384 1.00 24.73 117 GLN A C 1
ATOM 760 O O . GLN A 1 102 ? 9.496 9.465 54.950 1.00 26.31 117 GLN A O 1
ATOM 766 N N . ASP A 1 103 ? 9.389 7.203 54.916 1.00 22.71 118 ASP A N 1
ATOM 767 C CA . ASP A 1 103 ? 8.731 7.056 56.215 1.00 21.94 118 ASP A CA 1
ATOM 768 C C . ASP A 1 103 ? 9.674 6.392 57.207 1.00 20.21 118 ASP A C 1
ATOM 769 O O . ASP A 1 103 ? 10.770 5.951 56.852 1.00 19.52 118 ASP A O 1
ATOM 774 N N . PHE A 1 104 ? 9.220 6.301 58.451 1.00 11.44 119 PHE A N 1
ATOM 775 C CA . PHE A 1 104 ? 9.822 5.405 59.425 1.00 12.11 119 PHE A CA 1
ATOM 776 C C . PHE A 1 104 ? 8.863 4.242 59.610 1.00 13.55 119 PHE A C 1
ATOM 777 O O . PHE A 1 104 ? 7.670 4.443 59.883 1.00 13.11 119 PHE A O 1
ATOM 785 N N . ASN A 1 105 ? 9.358 3.023 59.460 1.00 14.04 120 ASN A N 1
ATOM 786 C CA . ASN A 1 105 ? 8.591 1.861 59.886 1.00 14.84 120 ASN A CA 1
ATOM 787 C C . ASN A 1 105 ? 9.543 0.987 60.679 1.00 15.59 120 ASN A C 1
ATOM 788 O O . ASN A 1 105 ? 10.248 0.148 60.123 1.00 14.96 120 ASN A O 1
ATOM 793 N N . CYS A 1 106 ? 9.569 1.216 61.987 1.00 14.01 121 CYS A N 1
ATOM 794 C CA . CYS A 1 106 ? 10.568 0.612 62.856 1.00 15.85 121 CYS A CA 1
ATOM 795 C C . CYS A 1 106 ? 10.033 -0.651 63.507 1.00 14.96 121 CYS A C 1
ATOM 796 O O . CYS A 1 106 ? 9.165 -0.609 64.388 1.00 14.09 121 CYS A O 1
ATOM 799 N N . ALA A 1 107 ? 10.556 -1.783 63.049 1.00 15.10 122 ALA A N 1
ATOM 800 C CA . ALA A 1 107 ? 10.135 -3.084 63.536 1.00 16.13 122 ALA A CA 1
ATOM 801 C C . ALA A 1 107 ? 10.494 -3.216 65.006 1.00 14.15 122 ALA A C 1
ATOM 802 O O . ALA A 1 107 ? 11.377 -2.499 65.496 1.00 15.83 122 ALA A O 1
ATOM 804 N N . PRO A 1 108 ? 9.810 -4.122 65.721 1.00 13.15 123 PRO A N 1
ATOM 805 C CA . PRO A 1 108 ? 10.185 -4.425 67.104 1.00 12.69 123 PRO A CA 1
ATOM 806 C C . PRO A 1 108 ? 11.684 -4.690 67.241 1.00 14.23 123 PRO A C 1
ATOM 807 O O . PRO A 1 108 ? 12.246 -5.452 66.444 1.00 15.24 123 PRO A O 1
ATOM 811 N N . ASN A 1 109 ? 12.307 -4.042 68.223 1.00 19.84 124 ASN A N 1
ATOM 812 C CA . ASN A 1 109 ? 13.739 -4.186 68.523 1.00 18.82 124 ASN A CA 1
ATOM 813 C C . ASN A 1 109 ? 14.734 -3.814 67.422 1.00 18.97 124 ASN A C 1
ATOM 814 O O . ASN A 1 109 ? 15.914 -4.152 67.511 1.00 19.37 124 ASN A O 1
ATOM 819 N N . ASP A 1 110 ? 14.269 -3.105 66.401 1.00 15.43 125 ASP A N 1
ATOM 820 C CA . ASP A 1 110 ? 15.174 -2.563 65.396 1.00 15.98 125 ASP A CA 1
ATOM 821 C C . ASP A 1 110 ? 15.656 -1.188 65.838 1.00 13.52 125 ASP A C 1
ATOM 822 O O . ASP A 1 110 ? 15.170 -0.169 65.352 1.00 13.64 125 ASP A O 1
ATOM 827 N N . ALA A 1 111 ? 16.631 -1.163 66.744 1.00 14.05 126 ALA A N 1
ATOM 828 C CA . ALA A 1 111 ? 17.072 0.084 67.366 1.00 13.95 126 ALA A CA 1
ATOM 829 C C . ALA A 1 111 ? 17.639 1.089 66.368 1.00 12.93 126 ALA A C 1
ATOM 830 O O . ALA A 1 111 ? 17.500 2.300 66.552 1.00 12.82 126 ALA A O 1
ATOM 832 N N . GLY A 1 112 ? 18.279 0.586 65.316 1.00 16.12 127 GLY A N 1
ATOM 833 C CA . GLY A 1 112 ? 18.924 1.448 64.343 1.00 16.52 127 GLY A CA 1
ATOM 834 C C . GLY A 1 112 ? 17.977 2.117 63.367 1.00 16.97 127 GLY A C 1
ATOM 835 O O . GLY A 1 112 ? 18.408 2.940 62.549 1.00 16.58 127 GLY A O 1
ATOM 836 N N . CYS A 1 113 ? 16.690 1.775 63.433 1.00 13.70 128 CYS A N 1
ATOM 837 C CA . CYS A 1 113 ? 15.708 2.399 62.540 1.00 14.53 128 CYS A CA 1
ATOM 838 C C . CYS A 1 113 ? 15.409 3.847 62.938 1.00 15.37 128 CYS A C 1
ATOM 839 O O . CYS A 1 113 ? 15.105 4.697 62.085 1.00 13.32 128 CYS A O 1
ATOM 842 N N . TYR A 1 114 ? 15.517 4.118 64.237 1.00 12.37 129 TYR A N 1
ATOM 843 C CA . TYR A 1 114 ? 15.254 5.431 64.789 1.00 12.12 129 TYR A CA 1
ATOM 844 C C . TYR A 1 114 ? 16.404 6.389 64.535 1.00 12.11 129 TYR A C 1
ATOM 845 O O . TYR A 1 114 ? 17.532 5.970 64.259 1.00 13.26 129 TYR A O 1
ATOM 854 N N . SER A 1 115 ? 16.123 7.680 64.652 1.00 11.92 130 SER A N 1
ATOM 855 C CA . SER A 1 115 ? 17.184 8.674 64.658 1.00 12.42 130 SER A CA 1
ATOM 856 C C . SER A 1 115 ? 17.974 8.492 65.943 1.00 12.98 130 SER A C 1
ATOM 857 O O . SER A 1 115 ? 17.399 8.347 67.030 1.00 11.96 130 SER A O 1
ATOM 860 N N . ARG A 1 116 ? 19.295 8.494 65.812 1.00 12.28 131 ARG A N 1
ATOM 861 C CA . ARG A 1 116 ? 20.193 8.180 66.919 1.00 12.70 131 ARG A CA 1
ATOM 862 C C . ARG A 1 116 ? 21.249 9.267 67.051 1.00 14.08 131 ARG A C 1
ATOM 863 O O . ARG A 1 116 ? 21.505 9.989 66.090 1.00 13.19 131 ARG A O 1
ATOM 871 N N . PRO A 1 117 ? 21.883 9.371 68.231 1.00 16.07 132 PRO A N 1
ATOM 872 C CA . PRO A 1 117 ? 22.880 10.425 68.439 1.00 16.80 132 PRO A CA 1
ATOM 873 C C . PRO A 1 117 ? 23.965 10.379 67.375 1.00 17.38 132 PRO A C 1
ATOM 874 O O . PRO A 1 117 ? 24.384 11.432 66.880 1.00 18.70 132 PRO A O 1
ATOM 878 N N . ASP A 1 118 ? 24.392 9.170 67.022 1.00 16.38 133 ASP A N 1
ATOM 879 C CA . ASP A 1 118 ? 25.499 8.984 66.090 1.00 18.02 133 ASP A CA 1
ATOM 880 C C . ASP A 1 118 ? 25.051 8.640 64.670 1.00 18.63 133 ASP A C 1
ATOM 881 O O . ASP A 1 118 ? 25.875 8.442 63.771 1.00 17.52 133 ASP A O 1
ATOM 894 N N . LYS A 1 120 ? 21.812 10.369 62.665 1.00 15.32 135 LYS A N 1
ATOM 895 C CA . LYS A 1 120 ? 20.569 11.130 62.592 1.00 15.30 135 LYS A CA 1
ATOM 896 C C . LYS A 1 120 ? 19.734 10.711 61.392 1.00 15.86 135 LYS A C 1
ATOM 897 O O . LYS A 1 120 ? 20.256 10.455 60.304 1.00 15.45 135 LYS A O 1
ATOM 903 N N . LYS A 1 121 ? 18.429 10.627 61.602 1.00 14.07 136 LYS A N 1
ATOM 904 C CA . LYS A 1 121 ? 17.514 10.257 60.539 1.00 13.76 136 LYS A CA 1
ATOM 905 C C . LYS A 1 121 ? 16.363 11.237 60.574 1.00 14.31 136 LYS A C 1
ATOM 906 O O . LYS A 1 121 ? 15.524 11.204 61.470 1.00 11.74 136 LYS A O 1
ATOM 912 N N . VAL A 1 122 ? 16.383 12.155 59.614 1.00 12.27 137 VAL A N 1
ATOM 913 C CA . VAL A 1 122 ? 15.399 13.217 59.516 1.00 13.26 137 VAL A CA 1
ATOM 914 C C . VAL A 1 122 ? 14.990 13.234 58.060 1.00 12.76 137 VAL A C 1
ATOM 915 O O . VAL A 1 122 ? 15.852 13.171 57.191 1.00 12.39 137 VAL A O 1
ATOM 919 N N . TYR A 1 123 ? 13.687 13.273 57.788 1.00 13.04 138 TYR A N 1
ATOM 920 C CA . TYR A 1 123 ? 13.208 13.252 56.410 1.00 14.28 138 TYR A CA 1
ATOM 921 C C . TYR A 1 123 ? 12.374 14.474 56.063 1.00 14.97 138 TYR A C 1
ATOM 922 O O . TYR A 1 123 ? 11.704 15.039 56.934 1.00 13.15 138 TYR A O 1
ATOM 931 N N . GLY A 1 124 ? 12.427 14.866 54.789 1.00 13.64 139 GLY A N 1
ATOM 932 C CA . GLY A 1 124 ? 11.614 15.949 54.259 1.00 12.55 139 GLY A CA 1
ATOM 933 C C . GLY A 1 124 ? 10.574 15.469 53.250 1.00 13.00 139 GLY A C 1
ATOM 934 O O . GLY A 1 124 ? 10.751 14.439 52.589 1.00 12.44 139 GLY A O 1
ATOM 935 N N . CYS A 1 125 ? 9.488 16.229 53.123 1.00 10.62 140 CYS A N 1
ATOM 936 C CA . CYS A 1 125 ? 8.387 15.869 52.246 1.00 12.33 140 CYS A CA 1
ATOM 937 C C . CYS A 1 125 ? 7.660 17.152 51.841 1.00 13.36 140 CYS A C 1
ATOM 938 O O . CYS A 1 125 ? 7.491 18.046 52.668 1.00 12.86 140 CYS A O 1
ATOM 941 N N . PRO A 1 126 ? 7.227 17.250 50.569 1.00 11.90 141 PRO A N 1
ATOM 942 C CA . PRO A 1 126 ? 6.473 18.419 50.098 1.00 11.78 141 PRO A CA 1
ATOM 943 C C . PRO A 1 126 ? 5.227 18.705 50.926 1.00 12.03 141 PRO A C 1
ATOM 944 O O . PRO A 1 126 ? 4.468 17.786 51.257 1.00 12.09 141 PRO A O 1
ATOM 948 N N . LEU A 1 127 ? 5.010 19.978 51.241 1.00 10.58 142 LEU A N 1
ATOM 949 C CA . LEU A 1 127 ? 3.848 20.394 52.020 1.00 11.32 142 LEU A CA 1
ATOM 950 C C . LEU A 1 127 ? 2.599 20.355 51.143 1.00 13.48 142 LEU A C 1
ATOM 951 O O . LEU A 1 127 ? 2.701 20.484 49.916 1.00 11.64 142 LEU A O 1
ATOM 956 N N . PRO A 1 128 ? 1.412 20.179 51.756 1.00 14.39 143 PRO A N 1
ATOM 957 C CA . PRO A 1 128 ? 1.185 19.951 53.187 1.00 15.49 143 PRO A CA 1
ATOM 958 C C . PRO A 1 128 ? 1.265 18.473 53.557 1.00 15.99 143 PRO A C 1
ATOM 959 O O . PRO A 1 128 ? 1.007 17.598 52.722 1.00 15.87 143 PRO A O 1
ATOM 963 N N . ILE A 1 129 ? 1.649 18.207 54.802 1.00 14.93 144 ILE A N 1
ATOM 964 C CA . ILE A 1 129 ? 1.705 16.854 55.326 1.00 14.13 144 ILE A CA 1
ATOM 965 C C . ILE A 1 129 ? 1.075 16.853 56.705 1.00 15.00 144 ILE A C 1
ATOM 966 O O . ILE A 1 129 ? 0.996 17.900 57.351 1.00 13.44 144 ILE A O 1
ATOM 971 N N . ASN A 1 130 ? 0.605 15.688 57.138 1.00 18.00 145 ASN A N 1
ATOM 972 C CA . ASN A 1 130 ? 0.333 15.453 58.552 1.00 18.15 145 ASN A CA 1
ATOM 973 C C . ASN A 1 130 ? 1.462 14.551 59.010 1.00 18.87 145 ASN A C 1
ATOM 974 O O . ASN A 1 130 ? 1.807 13.609 58.307 1.00 21.33 145 ASN A O 1
ATOM 979 N N . VAL A 1 131 ? 2.072 14.848 60.151 1.00 14.83 146 VAL A N 1
ATOM 980 C CA . VAL A 1 131 ? 3.121 13.976 60.682 1.00 15.20 146 VAL A CA 1
ATOM 981 C C . VAL A 1 131 ? 2.459 13.036 61.675 1.00 14.12 146 VAL A C 1
ATOM 982 O O . VAL A 1 131 ? 2.003 13.461 62.733 1.00 15.94 146 VAL A O 1
ATOM 986 N N . GLU A 1 132 ? 2.391 11.755 61.316 1.00 12.08 147 GLU A N 1
ATOM 987 C CA . GLU A 1 132 ? 1.492 10.823 61.977 1.00 11.95 147 GLU A CA 1
ATOM 988 C C . GLU A 1 132 ? 2.245 9.602 62.472 1.00 12.15 147 GLU A C 1
ATOM 989 O O . GLU A 1 132 ? 2.803 8.838 61.679 1.00 11.95 147 GLU A O 1
ATOM 995 N N . ALA A 1 133 ? 2.265 9.430 63.793 1.00 14.29 148 ALA A N 1
ATOM 996 C CA . ALA A 1 133 ? 2.975 8.326 64.418 1.00 13.47 148 ALA A CA 1
ATOM 997 C C . ALA A 1 133 ? 1.977 7.338 64.994 1.00 14.04 148 ALA A C 1
ATOM 998 O O . ALA A 1 133 ? 0.942 7.734 65.516 1.00 14.36 148 ALA A O 1
ATOM 1000 N N . THR A 1 134 ? 2.291 6.050 64.891 1.00 12.72 149 THR A N 1
ATOM 1001 C CA . THR A 1 134 ? 1.506 5.002 65.534 1.00 13.44 149 THR A CA 1
ATOM 1002 C C . THR A 1 134 ? 2.405 4.178 66.455 1.00 13.41 149 THR A C 1
ATOM 1003 O O . THR A 1 134 ? 3.369 3.569 65.996 1.00 13.42 149 THR A O 1
ATOM 1007 N N . LEU A 1 135 ? 2.079 4.169 67.748 1.00 11.48 150 LEU A N 1
ATOM 1008 C CA . LEU A 1 135 ? 2.860 3.453 68.751 1.00 11.27 150 LEU A CA 1
ATOM 1009 C C . LEU A 1 135 ? 2.333 2.029 68.802 1.00 12.12 150 LEU A C 1
ATOM 1010 O O . LEU A 1 135 ? 1.121 1.827 68.795 1.00 11.22 150 LEU A O 1
ATOM 1015 N N . CYS A 1 136 ? 3.231 1.045 68.846 1.00 12.24 151 CYS A N 1
ATOM 1016 C CA . CYS A 1 136 ? 2.827 -0.367 68.881 1.00 13.21 151 CYS A CA 1
ATOM 1017 C C . CYS A 1 136 ? 1.917 -0.723 67.703 1.00 14.60 151 CYS A C 1
ATOM 1018 O O . CYS A 1 136 ? 0.867 -1.354 67.877 1.00 16.42 151 CYS A O 1
ATOM 1021 N N . ALA A 1 137 ? 2.321 -0.316 66.507 1.00 15.25 152 ALA A N 1
ATOM 1022 C CA . ALA A 1 137 ? 1.530 -0.557 65.302 1.00 17.13 152 ALA A CA 1
ATOM 1023 C C . ALA A 1 137 ? 1.418 -2.050 65.019 1.00 20.01 152 ALA A C 1
ATOM 1024 O O . ALA A 1 137 ? 2.362 -2.799 65.294 1.00 19.10 152 ALA A O 1
ATOM 1026 N N . ALA B 1 3 ? 33.533 28.744 55.224 1.00 30.12 18 ALA B N 1
ATOM 1027 C CA . ALA B 1 3 ? 32.120 28.560 54.894 1.00 26.86 18 ALA B CA 1
ATOM 1028 C C . ALA B 1 3 ? 31.800 27.101 54.573 1.00 23.50 18 ALA B C 1
ATOM 1029 O O . ALA B 1 3 ? 32.642 26.373 54.042 1.00 25.48 18 ALA B O 1
ATOM 1031 N N . GLN B 1 4 ? 30.579 26.684 54.907 1.00 18.28 19 GLN B N 1
ATOM 1032 C CA . GLN B 1 4 ? 30.029 25.411 54.447 1.00 16.80 19 GLN B CA 1
ATOM 1033 C C . GLN B 1 4 ? 30.095 25.324 52.918 1.00 14.84 19 GLN B C 1
ATOM 1034 O O . GLN B 1 4 ? 29.884 26.322 52.217 1.00 15.16 19 GLN B O 1
ATOM 1040 N N . GLN B 1 5 ? 30.383 24.129 52.404 1.00 15.94 20 GLN B N 1
ATOM 1041 C CA . GLN B 1 5 ? 30.658 23.948 50.978 1.00 15.72 20 GLN B CA 1
ATOM 1042 C C . GLN B 1 5 ? 29.687 22.972 50.328 1.00 13.60 20 GLN B C 1
ATOM 1043 O O . GLN B 1 5 ? 29.348 21.946 50.920 1.00 13.23 20 GLN B O 1
ATOM 1049 N N . ALA B 1 6 ? 29.247 23.296 49.113 1.00 13.19 21 ALA B N 1
ATOM 1050 C CA . ALA B 1 6 ? 28.566 22.330 48.253 1.00 12.59 21 ALA B CA 1
ATOM 1051 C C . ALA B 1 6 ? 29.571 21.954 47.173 1.00 11.69 21 ALA B C 1
ATOM 1052 O O . ALA B 1 6 ? 30.092 22.820 46.450 1.00 10.49 21 ALA B O 1
ATOM 1054 N N . ILE B 1 7 ? 29.865 20.664 47.080 1.00 13.00 22 ILE B N 1
ATOM 1055 C CA . ILE B 1 7 ? 30.967 20.194 46.250 1.00 13.04 22 ILE B CA 1
ATOM 1056 C C . ILE B 1 7 ? 30.505 19.061 45.369 1.00 12.44 22 ILE B C 1
ATOM 1057 O O . ILE B 1 7 ? 29.812 18.153 45.834 1.00 13.06 22 ILE B O 1
ATOM 1062 N N . VAL B 1 8 ? 30.895 19.120 44.095 1.00 10.79 23 VAL B N 1
ATOM 1063 C CA . VAL B 1 8 ? 30.572 18.080 43.140 1.00 11.13 23 VAL B CA 1
ATOM 1064 C C . VAL B 1 8 ? 31.858 17.638 42.438 1.00 11.31 23 VAL B C 1
ATOM 1065 O O . VAL B 1 8 ? 32.476 18.420 41.705 1.00 9.81 23 VAL B O 1
ATOM 1069 N N . HIS B 1 9 ? 32.263 16.390 42.684 1.00 11.07 24 HIS B N 1
ATOM 1070 C CA . HIS B 1 9 ? 33.436 15.799 42.035 1.00 10.94 24 HIS B CA 1
ATOM 1071 C C . HIS B 1 9 ? 33.009 15.044 40.782 1.00 11.44 24 HIS B C 1
ATOM 1072 O O . HIS B 1 9 ? 32.162 14.149 40.853 1.00 10.55 24 HIS B O 1
ATOM 1079 N N . ASN B 1 10 ? 33.599 15.372 39.635 1.00 10.41 25 ASN B N 1
ATOM 1080 C CA . ASN B 1 10 ? 33.304 14.623 38.421 1.00 11.09 25 ASN B CA 1
ATOM 1081 C C . ASN B 1 10 ? 34.328 13.517 38.182 1.00 11.32 25 ASN B C 1
ATOM 1082 O O . ASN B 1 10 ? 35.435 13.789 37.726 1.00 12.19 25 ASN B O 1
ATOM 1087 N N . ASN B 1 11 ? 33.956 12.279 38.495 1.00 10.64 26 ASN B N 1
ATOM 1088 C CA . ASN B 1 11 ? 34.825 11.139 38.218 1.00 11.75 26 ASN B CA 1
ATOM 1089 C C . ASN B 1 11 ? 34.421 10.443 36.923 1.00 10.74 26 ASN B C 1
ATOM 1090 O O . ASN B 1 11 ? 34.937 9.369 36.600 1.00 12.02 26 ASN B O 1
ATOM 1095 N N . CYS B 1 12 ? 33.496 11.047 36.177 1.00 10.29 27 CYS B N 1
ATOM 1096 C CA . CYS B 1 12 ? 33.085 10.483 34.888 1.00 12.04 27 CYS B CA 1
ATOM 1097 C C . CYS B 1 12 ? 34.141 10.740 33.824 1.00 12.49 27 CYS B C 1
ATOM 1098 O O . CYS B 1 12 ? 34.959 11.646 33.958 1.00 13.28 27 CYS B O 1
ATOM 1101 N N . GLN B 1 13 ? 34.121 9.931 32.771 1.00 12.99 28 GLN B N 1
ATOM 1102 C CA . GLN B 1 13 ? 34.946 10.178 31.602 1.00 15.71 28 GLN B CA 1
ATOM 1103 C C . GLN B 1 13 ? 34.435 11.423 30.874 1.00 16.54 28 GLN B C 1
ATOM 1104 O O . GLN B 1 13 ? 35.218 12.234 30.355 1.00 17.11 28 GLN B O 1
ATOM 1110 N N . ASP B 1 14 ? 33.113 11.580 30.867 1.00 15.38 29 ASP B N 1
ATOM 1111 C CA . ASP B 1 14 ? 32.456 12.662 30.145 1.00 1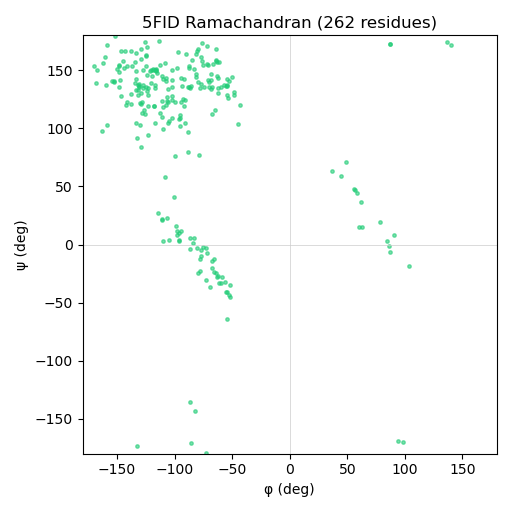7.32 29 ASP B CA 1
ATOM 1112 C C . ASP B 1 14 ? 32.473 13.963 30.936 1.00 16.14 29 ASP B C 1
ATOM 1113 O O . ASP B 1 14 ? 32.374 13.960 32.166 1.00 12.77 29 ASP B O 1
ATOM 1118 N N . THR B 1 15 ? 32.557 15.072 30.208 1.00 13.28 30 THR B N 1
ATOM 1119 C CA . THR B 1 15 ? 32.493 16.402 30.796 1.00 12.44 30 THR B CA 1
ATOM 1120 C C . THR B 1 15 ? 31.068 16.677 31.272 1.00 10.96 30 THR B C 1
ATOM 1121 O O . THR B 1 15 ? 30.098 16.271 30.618 1.00 11.03 30 THR B O 1
ATOM 1125 N N . VAL B 1 16 ? 30.937 17.347 32.416 1.00 13.08 31 VAL B N 1
ATOM 1126 C CA . VAL B 1 16 ? 29.623 17.726 32.925 1.00 11.54 31 VAL B CA 1
ATOM 1127 C C . VAL B 1 16 ? 29.575 19.223 33.166 1.00 11.90 31 VAL B C 1
ATOM 1128 O O . VAL B 1 16 ? 30.614 19.888 33.222 1.00 11.64 31 VAL B O 1
ATOM 1132 N N . TYR B 1 17 ? 28.362 19.747 33.283 1.00 9.27 32 TYR B N 1
ATOM 1133 C CA . TYR B 1 17 ? 28.144 21.164 33.521 1.00 9.54 32 TYR B CA 1
ATOM 1134 C C . TYR B 1 17 ? 27.315 21.323 34.780 1.00 9.97 32 TYR B C 1
ATOM 1135 O O . TYR B 1 17 ? 26.301 20.653 34.943 1.00 9.85 32 TYR B O 1
ATOM 1144 N N . VAL B 1 18 ? 27.756 22.215 35.658 1.00 8.44 33 VAL B N 1
ATOM 1145 C CA . VAL B 1 18 ? 27.164 22.364 36.981 1.00 8.53 33 VAL B CA 1
ATOM 1146 C C . VAL B 1 18 ? 26.788 23.822 37.197 1.00 9.85 33 VAL B C 1
ATOM 1147 O O . VAL B 1 18 ? 27.566 24.720 36.890 1.00 9.61 33 VAL B O 1
ATOM 1151 N N . GLN B 1 19 ? 25.594 24.071 37.720 1.00 11.21 34 GLN B N 1
ATOM 1152 C CA . GLN B 1 19 ? 25.220 25.441 38.033 1.00 10.55 34 GLN B CA 1
ATOM 1153 C C . GLN B 1 19 ? 24.291 25.484 39.223 1.00 11.36 34 GLN B C 1
ATOM 1154 O O . GLN B 1 19 ? 23.336 24.697 39.305 1.00 11.77 34 GLN B O 1
ATOM 1160 N N . SER B 1 20 ? 24.555 26.411 40.141 1.00 10.00 35 SER B N 1
ATOM 1161 C CA . SER B 1 20 ? 23.781 26.478 41.381 1.00 10.53 35 SER B CA 1
ATOM 1162 C C . SER B 1 20 ? 22.693 27.545 41.339 1.00 11.84 35 SER B C 1
ATOM 1163 O O . SER B 1 20 ? 22.977 28.727 41.132 1.00 11.87 35 SER B O 1
ATOM 1166 N N . PHE B 1 21 ? 21.453 27.112 41.548 1.00 10.54 36 PHE B N 1
ATOM 1167 C CA . PHE B 1 21 ? 20.263 27.963 41.487 1.00 11.06 36 PHE B CA 1
ATOM 1168 C C . PHE B 1 21 ? 19.668 28.171 42.884 1.00 10.73 36 PHE B C 1
ATOM 1169 O O . PHE B 1 21 ? 18.935 27.306 43.374 1.00 12.11 36 PHE B O 1
ATOM 1177 N N . PRO B 1 22 ? 19.961 29.322 43.522 1.00 12.93 37 PRO B N 1
ATOM 1178 C CA . PRO B 1 22 ? 19.539 29.585 44.908 1.00 14.10 37 PRO B CA 1
ATOM 1179 C C . PRO B 1 22 ? 18.043 29.381 45.116 1.00 14.39 37 PRO B C 1
ATOM 1180 O O . PRO B 1 22 ? 17.239 29.755 44.254 1.00 14.54 37 PRO B O 1
ATOM 1184 N N . TYR B 1 23 ? 17.674 28.808 46.257 1.00 11.01 38 TYR B N 1
ATOM 1185 C CA . TYR B 1 23 ? 16.274 28.501 46.545 1.00 12.61 38 TYR B CA 1
ATOM 1186 C C . TYR B 1 23 ? 15.402 29.743 46.722 1.00 12.84 38 TYR B C 1
ATOM 1187 O O . TYR B 1 23 ? 14.185 29.669 46.575 1.00 11.95 38 TYR B O 1
ATOM 1196 N N . ASP B 1 24 ? 16.017 30.887 47.014 1.00 16.01 39 ASP B N 1
ATOM 1197 C CA . ASP B 1 24 ? 15.262 32.147 47.042 1.00 17.62 39 ASP B CA 1
ATOM 1198 C C . ASP B 1 24 ? 14.940 32.668 45.637 1.00 17.60 39 ASP B C 1
ATOM 1199 O O . ASP B 1 24 ? 14.294 33.704 45.489 1.00 19.07 39 ASP B O 1
ATOM 1204 N N . GLY B 1 25 ? 15.410 31.963 44.610 1.00 14.12 40 GLY B N 1
ATOM 1205 C CA . GLY B 1 25 ? 15.069 32.311 43.241 1.00 15.40 40 GLY B CA 1
ATOM 1206 C C . GLY B 1 25 ? 15.839 33.491 42.673 1.00 15.55 40 GLY B C 1
ATOM 1207 O O . GLY B 1 25 ? 15.417 34.085 41.677 1.00 15.53 40 GLY B O 1
ATOM 1208 N N . SER B 1 26 ? 16.970 33.822 43.290 1.00 13.21 41 SER B N 1
ATOM 1209 C CA . SER B 1 26 ? 17.822 34.913 42.808 1.00 14.57 41 SER B CA 1
ATOM 1210 C C . SER B 1 26 ? 18.799 34.457 41.721 1.00 12.83 41 SER B C 1
ATOM 1211 O O . SER B 1 26 ? 18.692 33.338 41.215 1.00 12.17 41 SER B O 1
ATOM 1214 N N . ALA B 1 27 ? 19.745 35.323 41.353 1.00 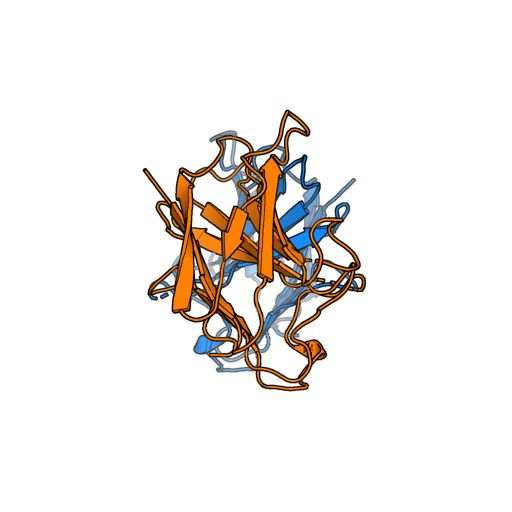14.31 42 ALA B N 1
ATOM 1215 C CA . ALA B 1 27 ? 20.708 35.002 40.297 1.00 11.66 42 ALA B CA 1
ATOM 1216 C C . ALA B 1 27 ? 21.557 33.794 40.694 1.00 12.72 42 ALA B C 1
ATOM 1217 O O . ALA B 1 27 ? 21.937 33.642 41.858 1.00 12.47 42 ALA B O 1
ATOM 1219 N N . THR B 1 28 ? 21.871 32.953 39.714 1.00 14.67 43 THR B N 1
ATOM 1220 C CA . THR B 1 28 ? 22.628 31.731 39.935 1.00 13.12 43 THR B CA 1
ATOM 1221 C C . THR B 1 28 ? 24.121 31.990 40.059 1.00 15.11 43 THR B C 1
ATOM 1222 O O . THR B 1 28 ? 24.601 33.084 39.749 1.00 14.88 43 THR B O 1
ATOM 1226 N N . GLY B 1 29 ? 24.856 30.971 40.495 1.00 11.62 44 GLY B N 1
ATOM 1227 C CA . GLY B 1 29 ? 26.306 31.007 40.401 1.00 12.81 44 GLY B CA 1
ATOM 1228 C C . GLY B 1 29 ? 26.744 30.834 38.957 1.00 11.77 44 GLY B C 1
ATOM 1229 O O . GLY B 1 29 ? 25.905 30.702 38.060 1.00 11.50 44 GLY B O 1
ATOM 1230 N N . PRO B 1 30 ? 28.061 30.828 38.720 1.00 13.48 45 PRO B N 1
ATOM 1231 C CA . PRO B 1 30 ? 28.595 30.679 37.361 1.00 13.03 45 PRO B CA 1
ATOM 1232 C C . PRO B 1 30 ? 28.348 29.283 36.778 1.00 12.88 45 PRO B C 1
ATOM 1233 O O . PRO B 1 30 ? 28.428 28.273 37.497 1.00 11.63 45 PRO B O 1
ATOM 1237 N N . LEU B 1 31 ? 28.032 29.230 35.484 1.00 11.34 46 LEU B N 1
ATOM 1238 C CA . LEU B 1 31 ? 27.934 27.964 34.760 1.00 12.51 46 LEU B CA 1
ATOM 1239 C C . LEU B 1 31 ? 29.315 27.316 34.724 1.00 11.37 46 LEU B C 1
ATOM 1240 O O . LEU B 1 31 ? 30.258 27.859 34.141 1.00 13.01 46 LEU B O 1
ATOM 1245 N N . THR B 1 32 ? 29.440 26.160 35.362 1.00 10.61 47 THR B N 1
ATOM 1246 C CA . THR B 1 32 ? 30.761 25.570 35.607 1.00 11.28 47 THR B CA 1
ATOM 1247 C C . THR B 1 32 ? 31.012 24.304 34.788 1.00 11.91 47 THR B C 1
ATOM 1248 O O . THR B 1 32 ? 30.253 23.337 34.852 1.00 10.26 47 THR B O 1
ATOM 1252 N N . THR B 1 33 ? 32.089 24.316 34.007 1.00 10.62 48 THR B N 1
ATOM 1253 C CA . THR B 1 33 ? 32.485 23.146 33.232 1.00 9.70 48 THR B CA 1
ATOM 1254 C C . THR B 1 33 ? 33.446 22.274 34.026 1.00 10.54 48 THR B C 1
ATOM 1255 O O . THR B 1 33 ? 34.504 22.749 34.479 1.00 11.92 48 THR B O 1
ATOM 1259 N N . LEU B 1 34 ? 33.089 21.002 34.191 1.00 11.35 49 LEU B N 1
ATOM 1260 C CA . LEU B 1 34 ? 33.959 20.035 34.850 1.00 10.81 49 LEU B CA 1
ATOM 1261 C C . LEU B 1 34 ? 34.371 18.925 33.895 1.00 12.47 49 LEU B C 1
ATOM 1262 O O . LEU B 1 34 ? 33.574 18.021 33.590 1.00 11.26 49 LEU B O 1
ATOM 1267 N N . GLN B 1 35 ? 35.612 18.971 33.416 1.00 13.58 50 GLN B N 1
ATOM 1268 C CA . GLN B 1 35 ? 36.120 17.843 32.657 1.00 15.02 50 GLN B CA 1
ATOM 1269 C C . GLN B 1 35 ? 36.352 16.697 33.627 1.00 14.56 50 GLN B C 1
ATOM 1270 O O . GLN B 1 35 ? 36.252 16.877 34.844 1.00 14.67 50 GLN B O 1
ATOM 1276 N N . ALA B 1 36 ? 36.641 15.518 33.085 1.00 13.65 51 ALA B N 1
ATOM 1277 C CA . ALA B 1 36 ? 36.952 14.354 33.907 1.00 13.94 51 ALA B CA 1
ATOM 1278 C C . ALA B 1 36 ? 37.977 14.703 34.981 1.00 13.85 51 ALA B C 1
ATOM 1279 O O . ALA B 1 36 ? 39.021 15.283 34.683 1.00 13.82 51 ALA B O 1
ATOM 1281 N N . GLY B 1 37 ? 37.669 14.363 36.230 1.00 13.64 52 GLY B N 1
ATOM 1282 C CA . GLY B 1 37 ? 38.585 14.592 37.330 1.00 13.56 52 GLY B CA 1
ATOM 1283 C C . GLY B 1 37 ? 38.501 15.955 37.997 1.00 15.06 52 GLY B C 1
ATOM 1284 O O . GLY B 1 37 ? 39.187 16.185 38.998 1.00 15.79 52 GLY B O 1
ATOM 1285 N N . GLN B 1 38 ? 37.695 16.866 37.448 1.00 13.88 53 GLN B N 1
ATOM 1286 C CA . GLN B 1 38 ? 37.580 18.210 38.016 1.00 13.59 53 GLN B CA 1
ATOM 1287 C C . GLN B 1 38 ? 36.469 18.288 39.060 1.00 13.25 53 GLN B C 1
ATOM 1288 O O . GLN B 1 38 ? 35.607 17.412 39.119 1.00 12.88 53 GLN B O 1
ATOM 1294 N N . THR B 1 39 ? 36.489 19.355 39.861 1.00 11.96 54 THR B N 1
ATOM 1295 C CA . THR B 1 39 ? 35.573 19.512 40.989 1.00 13.34 54 THR B CA 1
ATOM 1296 C C . THR B 1 39 ? 34.903 20.890 41.014 1.00 13.24 54 THR B C 1
ATOM 1297 O O . THR B 1 39 ? 35.562 21.920 40.835 1.00 12.89 54 THR B O 1
ATOM 1301 N N . PHE B 1 40 ? 33.585 20.902 41.212 1.00 10.36 55 PHE B N 1
ATOM 1302 C CA . PHE B 1 40 ? 32.840 22.130 41.435 1.00 10.02 55 PHE B CA 1
ATOM 1303 C C . PHE B 1 40 ? 32.775 22.376 42.932 1.00 10.95 55 PHE B C 1
ATOM 1304 O O . PHE B 1 40 ? 32.620 21.438 43.707 1.00 10.45 55 PHE B O 1
ATOM 1312 N N . SER B 1 41 ? 32.871 23.635 43.349 1.00 12.39 56 SER B N 1
ATOM 1313 C CA . SER B 1 41 ? 32.591 23.985 44.746 1.00 12.74 56 SER B CA 1
ATOM 1314 C C . SER B 1 41 ? 32.018 25.381 44.854 1.00 14.06 56 SER B C 1
ATOM 1315 O O . SER B 1 41 ? 32.345 26.261 44.059 1.00 13.56 56 SER B O 1
ATOM 1318 N N . GLU B 1 42 ? 31.166 25.590 45.849 1.00 12.29 57 GLU B N 1
ATOM 1319 C CA . GLU B 1 42 ? 30.706 26.932 46.154 1.00 13.79 57 GLU B CA 1
ATOM 1320 C C . GLU B 1 42 ? 30.458 27.005 47.646 1.00 15.44 57 GLU B C 1
ATOM 1321 O O . GLU B 1 42 ? 30.199 25.980 48.289 1.00 13.37 57 GLU B O 1
ATOM 1327 N N . ASP B 1 43 ? 30.556 28.208 48.204 1.00 16.65 58 ASP B N 1
ATOM 1328 C CA . ASP B 1 43 ? 30.097 28.442 49.566 1.00 15.65 58 ASP B CA 1
ATOM 1329 C C . ASP B 1 43 ? 28.590 28.317 49.569 1.00 15.71 58 ASP B C 1
ATOM 1330 O O . ASP B 1 43 ? 27.932 28.678 48.583 1.00 14.89 58 ASP B O 1
ATOM 1335 N N . PHE B 1 44 ? 28.043 27.822 50.675 1.00 15.54 59 PHE B N 1
ATOM 1336 C CA . PHE B 1 44 ? 26.599 27.687 50.825 1.00 14.90 59 PHE B CA 1
ATOM 1337 C C . PHE B 1 44 ? 25.902 29.011 50.579 1.00 16.04 59 PHE B C 1
ATOM 1338 O O . PHE B 1 44 ? 26.272 30.032 51.165 1.00 17.56 59 PHE B O 1
ATOM 1346 N N . ARG B 1 45 ? 24.896 28.995 49.715 1.00 18.82 60 ARG B N 1
ATOM 1347 C CA . ARG B 1 45 ? 24.047 30.158 49.553 1.00 21.44 60 ARG B CA 1
ATOM 1348 C C . ARG B 1 45 ? 23.067 30.191 50.716 1.00 22.15 60 ARG B C 1
ATOM 1349 O O . ARG B 1 45 ? 22.507 29.161 51.095 1.00 19.50 60 ARG B O 1
ATOM 1357 N N . LYS B 1 46 ? 22.900 31.376 51.298 1.00 25.20 61 LYS B N 1
ATOM 1358 C CA . LYS B 1 46 ? 22.112 31.572 52.519 1.00 26.73 61 LYS B CA 1
ATOM 1359 C C . LYS B 1 46 ? 20.691 30.991 52.462 1.00 26.29 61 LYS B C 1
ATOM 1360 O O . LYS B 1 46 ? 20.166 30.492 53.462 1.00 27.91 61 LYS B O 1
ATOM 1366 N N . SER B 1 47 ? 20.084 31.043 51.284 1.00 18.60 62 SER B N 1
ATOM 1367 C CA . SER B 1 47 ? 18.717 30.576 51.092 1.00 19.09 62 SER B CA 1
ATOM 1368 C C . SER B 1 47 ? 18.622 29.085 50.787 1.00 18.03 62 SER B C 1
ATOM 1369 O O . SER B 1 47 ? 17.521 28.547 50.658 1.00 16.24 62 SER B O 1
ATOM 1372 N N . GLY B 1 48 ? 19.768 28.422 50.662 1.00 15.58 63 GLY B N 1
ATOM 1373 C CA . GLY B 1 48 ? 19.792 27.080 50.102 1.00 12.79 63 GLY B CA 1
ATOM 1374 C C . GLY B 1 48 ? 19.894 27.174 48.589 1.00 11.57 63 GLY B C 1
ATOM 1375 O O . GLY B 1 48 ? 19.817 28.265 48.024 1.00 12.40 63 GLY B O 1
ATOM 1376 N N . SER B 1 49 ? 20.074 26.041 47.917 1.00 12.80 64 SER B N 1
ATOM 1377 C CA . SER B 1 49 ? 20.242 26.072 46.471 1.00 12.65 64 SER B CA 1
ATOM 1378 C C . SER B 1 49 ? 19.992 24.702 45.884 1.00 12.41 64 SER B C 1
ATOM 1379 O O . SER B 1 49 ? 20.105 23.698 46.579 1.00 11.01 64 SER B O 1
ATOM 1382 N N . THR B 1 50 ? 19.637 24.653 44.606 1.00 11.99 65 THR B N 1
ATOM 1383 C CA . THR B 1 50 ? 19.658 23.384 43.902 1.00 12.44 65 THR B CA 1
ATOM 1384 C C . THR B 1 50 ? 20.803 23.443 42.912 1.00 12.01 65 THR B C 1
ATOM 1385 O O . THR B 1 50 ? 20.853 24.325 42.041 1.00 11.64 65 THR B O 1
ATOM 1389 N N . VAL B 1 51 ? 21.761 22.543 43.094 1.00 9.49 66 VAL B N 1
ATOM 1390 C CA . VAL B 1 51 ? 22.901 22.470 42.207 1.00 9.97 66 VAL B CA 1
ATOM 1391 C C . VAL B 1 51 ? 22.561 21.495 41.077 1.00 10.46 66 VAL B C 1
ATOM 1392 O O . VAL B 1 51 ? 22.527 20.278 41.282 1.00 9.95 66 VAL B O 1
ATOM 1396 N N . LYS B 1 52 ? 22.272 22.038 39.894 1.00 10.28 67 LYS B N 1
ATOM 1397 C CA . LYS B 1 52 ? 21.953 21.226 38.721 1.00 10.09 67 LYS B CA 1
ATOM 1398 C C . LYS B 1 52 ? 23.208 20.676 38.070 1.00 10.56 67 LYS B C 1
ATOM 1399 O O . LYS B 1 52 ? 24.215 21.371 37.972 1.00 9.83 67 LYS B O 1
ATOM 1405 N N . VAL B 1 53 ? 23.145 19.422 37.630 1.00 11.83 68 VAL B N 1
ATOM 1406 C CA . VAL B 1 53 ? 24.274 18.782 36.969 1.00 12.16 68 VAL B CA 1
ATOM 1407 C C . VAL B 1 53 ? 23.804 18.159 35.663 1.00 11.96 68 VAL B C 1
ATOM 1408 O O . VAL B 1 53 ? 22.930 17.300 35.661 1.00 13.17 68 VAL B O 1
ATOM 1412 N N . SER B 1 54 ? 24.387 18.588 34.547 1.00 10.52 69 SER B N 1
ATOM 1413 C CA . SER B 1 54 ? 23.915 18.158 33.236 1.00 11.74 69 SER B CA 1
ATOM 1414 C C . SER B 1 54 ? 25.077 17.751 32.358 1.00 12.51 69 SER B C 1
ATOM 1415 O O . SER B 1 54 ? 26.235 18.060 32.657 1.00 12.10 69 SER B O 1
ATOM 1418 N N . LYS B 1 55 ? 24.771 17.056 31.268 1.00 15.12 70 LYS B N 1
ATOM 1419 C CA . LYS B 1 55 ? 25.804 16.749 30.297 1.00 16.07 70 LYS B CA 1
ATOM 1420 C C . LYS B 1 55 ? 25.823 17.757 29.150 1.00 15.71 70 LYS B C 1
ATOM 1421 O O . LYS B 1 55 ? 26.591 17.614 28.205 1.00 16.96 70 LYS B O 1
ATOM 1427 N N . THR B 1 56 ? 24.980 18.781 29.234 1.00 14.33 71 THR B N 1
ATOM 1428 C CA . THR B 1 56 ? 25.004 19.860 28.243 1.00 13.68 71 THR B CA 1
ATOM 1429 C C . THR B 1 56 ? 25.102 21.243 28.879 1.00 13.99 71 THR B C 1
ATOM 1430 O O . THR B 1 56 ? 24.607 21.458 29.993 1.00 13.60 71 THR B O 1
ATOM 1434 N N . LYS B 1 57 ? 25.722 22.174 28.146 1.00 17.13 72 LYS B N 1
ATOM 1435 C CA . LYS B 1 57 ? 25.796 23.578 28.537 1.00 17.35 72 LYS B CA 1
ATOM 1436 C C . LYS B 1 57 ? 24.417 24.193 28.705 1.00 17.90 72 LYS B C 1
ATOM 1437 O O . LYS B 1 57 ? 24.231 25.136 29.469 1.00 20.89 72 LYS B O 1
ATOM 1443 N N . THR B 1 58 ? 23.445 23.661 27.978 1.00 15.55 73 THR B N 1
ATOM 1444 C CA . THR B 1 58 ? 22.082 24.159 28.056 1.00 14.71 73 THR B CA 1
ATOM 1445 C C . THR B 1 58 ? 21.309 23.566 29.230 1.00 14.88 73 THR B C 1
ATOM 1446 O O . THR B 1 58 ? 20.105 23.805 29.364 1.00 15.57 73 THR B O 1
ATOM 1450 N N . LEU B 1 59 ? 21.992 22.784 30.063 1.00 13.48 74 LEU B N 1
ATOM 1451 C CA . LEU B 1 59 ? 21.377 22.186 31.251 1.00 13.79 74 LEU B CA 1
ATOM 1452 C C . LEU B 1 59 ? 20.174 21.310 30.914 1.00 13.98 74 LEU B C 1
ATOM 1453 O O . LEU B 1 59 ? 19.136 21.363 31.586 1.00 14.31 74 LEU B O 1
ATOM 1458 N N . THR B 1 60 ? 20.312 20.482 29.884 1.00 13.25 75 THR B N 1
ATOM 1459 C CA . THR B 1 60 ? 19.240 19.552 29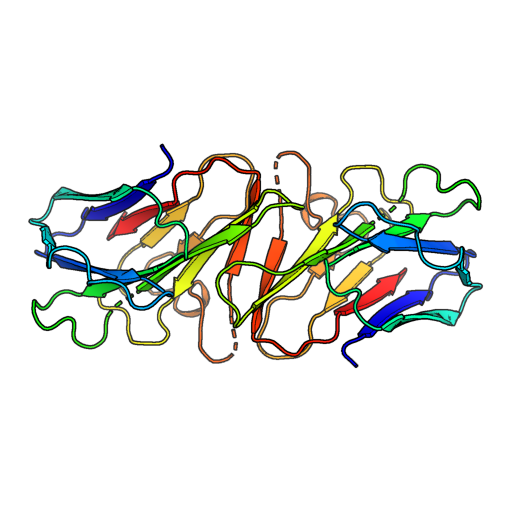.546 1.00 15.68 75 THR B CA 1
ATOM 1460 C C . THR B 1 60 ? 19.129 18.455 30.594 1.00 16.06 75 THR B C 1
ATOM 1461 O O . THR B 1 60 ? 20.151 17.909 31.041 1.00 13.39 75 THR B O 1
ATOM 1465 N N . SER B 1 61 ? 17.884 18.167 30.976 1.00 15.21 76 SER B N 1
ATOM 1466 C CA . SER B 1 61 ? 17.531 17.087 31.906 1.00 16.25 76 SER B CA 1
ATOM 1467 C C . SER B 1 61 ? 18.534 16.891 33.040 1.00 15.63 76 SER B C 1
ATOM 1468 O O . SER B 1 61 ? 19.161 15.832 33.154 1.00 14.80 76 SER B O 1
ATOM 1471 N N . PRO B 1 62 ? 18.680 17.906 33.894 1.00 14.43 77 PRO B N 1
ATOM 1472 C CA . PRO B 1 62 ? 19.734 17.825 34.905 1.00 13.88 77 PRO B CA 1
ATOM 1473 C C . PRO B 1 62 ? 19.331 17.011 36.126 1.00 13.61 77 PRO B C 1
ATOM 1474 O O . PRO B 1 62 ? 18.155 16.983 36.516 1.00 13.56 77 PRO B O 1
ATOM 1486 N N . PHE B 1 64 ? 19.826 16.983 40.183 1.00 11.49 79 PHE B N 1
ATOM 1487 C CA . PHE B 1 64 ? 20.187 18.068 41.092 1.00 10.84 79 PHE B CA 1
ATOM 1488 C C . PHE B 1 64 ? 20.555 17.614 42.484 1.00 11.53 79 PHE B C 1
ATOM 1489 O O . PHE B 1 64 ? 20.093 16.572 42.968 1.00 11.02 79 PHE B O 1
ATOM 1497 N N . ILE B 1 65 ? 21.428 18.403 43.096 1.00 11.15 80 ILE B N 1
ATOM 1498 C CA . ILE B 1 65 ? 21.798 18.236 44.487 1.00 11.55 80 ILE B CA 1
ATOM 1499 C C . ILE B 1 65 ? 21.251 19.459 45.201 1.00 11.21 80 ILE B C 1
ATOM 1500 O O . ILE B 1 65 ? 21.701 20.580 44.957 1.00 12.08 80 ILE B O 1
ATOM 1505 N N . GLY B 1 66 ? 20.268 19.254 46.068 1.00 10.21 81 GLY B N 1
ATOM 1506 C CA . GLY B 1 66 ? 19.666 20.357 46.791 1.00 10.52 81 GLY B CA 1
ATOM 1507 C C . GLY B 1 66 ? 20.171 20.433 48.215 1.00 11.21 81 GLY B C 1
ATOM 1508 O O . GLY B 1 66 ? 20.400 19.410 48.854 1.00 11.05 81 GLY B O 1
ATOM 1509 N N . TYR B 1 67 ? 20.375 21.652 48.705 1.00 10.83 82 TYR B N 1
ATOM 1510 C CA . TYR B 1 67 ? 20.624 21.861 50.129 1.00 11.54 82 TYR B CA 1
ATOM 1511 C C . TYR B 1 67 ? 19.740 22.990 50.641 1.00 11.84 82 TYR B C 1
ATOM 1512 O O . TYR B 1 67 ? 19.577 24.006 49.970 1.00 11.30 82 TYR B O 1
ATOM 1521 N N . SER B 1 68 ? 19.146 22.806 51.818 1.00 17.30 83 SER B N 1
ATOM 1522 C CA . SER B 1 68 ? 18.213 23.794 52.362 1.00 16.41 83 SER B CA 1
ATOM 1523 C C . SER B 1 68 ? 18.177 23.792 53.884 1.00 17.87 83 SER B C 1
ATOM 1524 O O . SER B 1 68 ? 18.873 23.006 54.534 1.00 16.57 83 SER B O 1
ATOM 1527 N N . PHE B 1 69 ? 17.359 24.682 54.440 1.00 19.58 84 PHE B N 1
ATOM 1528 C CA . PHE B 1 69 ? 17.264 24.862 55.885 1.00 21.00 84 PHE B CA 1
ATOM 1529 C C . PHE B 1 69 ? 15.808 25.017 56.303 1.00 21.73 84 PHE B C 1
ATOM 1530 O O . PHE B 1 69 ? 14.942 25.214 55.458 1.00 22.26 84 PHE B O 1
ATOM 1538 N N . SER B 1 70 ? 15.538 24.918 57.604 1.00 25.58 85 SER B N 1
ATOM 1539 C CA . SER B 1 70 ? 14.164 24.941 58.105 1.00 24.81 85 SER B CA 1
ATOM 1540 C C . SER B 1 70 ? 14.019 25.894 59.282 1.00 29.58 85 SER B C 1
ATOM 1541 O O . SER B 1 70 ? 14.970 26.601 59.631 1.00 29.95 85 SER B O 1
ATOM 1544 N N . SER B 1 71 ? 12.834 25.894 59.899 1.00 36.04 86 SER B N 1
ATOM 1545 C CA . SER B 1 71 ? 12.627 26.616 61.155 1.00 37.35 86 SER B CA 1
ATOM 1546 C C . SER B 1 71 ? 13.663 26.164 62.169 1.00 39.92 86 SER B C 1
ATOM 1547 O O . SER B 1 71 ? 14.498 26.962 62.601 1.00 43.16 86 SER B O 1
ATOM 1550 N N . ASN B 1 72 ? 13.597 24.883 62.537 1.00 32.28 87 ASN B N 1
ATOM 1551 C CA . ASN B 1 72 ? 14.602 24.255 63.392 1.00 31.57 87 ASN B CA 1
ATOM 1552 C C . ASN B 1 72 ? 16.012 24.640 62.939 1.00 33.72 87 ASN B C 1
ATOM 1553 O O . ASN B 1 72 ? 16.532 24.109 61.950 1.00 31.77 87 ASN B O 1
ATOM 1558 N N . PRO B 1 73 ? 16.641 25.563 63.679 1.00 55.22 88 PRO B N 1
ATOM 1559 C CA . PRO B 1 73 ? 17.893 26.178 63.228 1.00 55.03 88 PRO B CA 1
ATOM 1560 C C . PRO B 1 73 ? 19.066 25.205 63.294 1.00 53.72 88 PRO B C 1
ATOM 1561 O O . PRO B 1 73 ? 20.162 25.521 62.822 1.00 55.13 88 PRO B O 1
ATOM 1565 N N . ASP B 1 74 ? 18.827 24.031 63.866 1.00 37.19 89 ASP B N 1
ATOM 1566 C CA . ASP B 1 74 ? 19.885 23.058 64.088 1.00 37.55 89 ASP B CA 1
ATOM 1567 C C . ASP B 1 74 ? 20.293 22.277 62.830 1.00 30.60 89 ASP B C 1
ATOM 1568 O O . ASP B 1 74 ? 21.403 21.761 62.779 1.00 29.13 89 ASP B O 1
ATOM 1573 N N . TYR B 1 75 ? 19.409 22.185 61.829 1.00 20.29 90 TYR B N 1
ATOM 1574 C CA . TYR B 1 75 ? 19.605 21.231 60.720 1.00 17.38 90 TYR B CA 1
ATOM 1575 C C . TYR B 1 75 ? 19.804 21.832 59.320 1.00 17.60 90 TYR B C 1
ATOM 1576 O O . TYR B 1 75 ? 19.288 22.912 59.003 1.00 16.25 90 TYR B O 1
ATOM 1585 N N . GLY B 1 76 ? 20.548 21.102 58.484 1.00 15.60 91 GLY B N 1
ATOM 1586 C CA . GLY B 1 76 ? 20.620 21.361 57.055 1.00 14.73 91 GLY B CA 1
ATOM 1587 C C . GLY B 1 76 ? 20.039 20.146 56.351 1.00 13.98 91 GLY B C 1
ATOM 1588 O O . GLY B 1 76 ? 20.124 19.031 56.878 1.00 13.94 91 GLY B O 1
ATOM 1589 N N . TYR B 1 77 ? 19.437 20.342 55.182 1.00 10.27 92 TYR B N 1
ATOM 1590 C CA . TYR B 1 77 ? 18.751 19.251 54.502 1.00 11.08 92 TYR B CA 1
ATOM 1591 C C . TYR B 1 77 ? 19.230 19.115 53.068 1.00 10.73 92 TYR B C 1
ATOM 1592 O O . TYR B 1 77 ? 19.384 20.115 52.361 1.00 11.74 92 TYR B O 1
ATOM 1601 N N . TYR B 1 78 ? 19.452 17.877 52.632 1.00 11.48 93 TYR B N 1
ATOM 1602 C CA . TYR B 1 78 ? 20.089 17.636 51.338 1.00 11.15 93 TYR B CA 1
ATOM 1603 C C . TYR B 1 78 ? 19.336 16.577 50.563 1.00 11.22 93 TYR B C 1
ATOM 1604 O O . TYR B 1 78 ? 18.735 15.660 51.140 1.00 10.80 93 TYR B O 1
ATOM 1613 N N . GLU B 1 79 ? 19.377 16.705 49.244 1.00 9.72 94 GLU B N 1
ATOM 1614 C CA . GLU B 1 79 ? 18.527 15.903 48.383 1.00 9.44 94 GLU B CA 1
ATOM 1615 C C . GLU B 1 79 ? 19.267 15.605 47.098 1.00 10.04 94 GLU B C 1
ATOM 1616 O O . GLU B 1 79 ? 19.785 16.522 46.446 1.00 10.79 94 GLU B O 1
ATOM 1622 N N . LEU B 1 80 ? 19.335 14.324 46.746 1.00 9.08 95 LEU B N 1
ATOM 1623 C CA . LEU B 1 80 ? 19.909 13.909 45.466 1.00 8.70 95 LEU B CA 1
ATOM 1624 C C . LEU B 1 80 ? 18.740 13.496 44.568 1.00 9.10 95 LEU B C 1
ATOM 1625 O O . LEU B 1 80 ? 18.148 12.420 44.753 1.00 9.00 95 LEU B O 1
ATOM 1630 N N . SER B 1 81 ? 18.390 14.341 43.607 1.00 9.46 96 SER B N 1
ATOM 1631 C CA . SER B 1 81 ? 17.120 14.166 42.901 1.00 9.74 96 SER B CA 1
ATOM 1632 C C . SER B 1 81 ? 17.228 13.884 41.405 1.00 11.52 96 SER B C 1
ATOM 1633 O O . SER B 1 81 ? 18.010 14.518 40.690 1.00 11.50 96 SER B O 1
ATOM 1636 N N . SER B 1 82 ? 16.415 12.940 40.938 1.00 9.62 97 SER B N 1
ATOM 1637 C CA . SER B 1 82 ? 16.318 12.639 39.519 1.00 10.04 97 SER B CA 1
ATOM 1638 C C . SER B 1 82 ? 14.953 13.077 39.005 1.00 10.36 97 SER B C 1
ATOM 1639 O O . SER B 1 82 ? 14.480 12.596 37.970 1.00 9.39 97 SER B O 1
ATOM 1642 N N . GLU B 1 83 ? 14.316 13.999 39.720 1.00 10.64 98 GLU B N 1
ATOM 1643 C CA . GLU B 1 83 ? 12.992 14.479 39.317 1.00 11.06 98 GLU B CA 1
ATOM 1644 C C . GLU B 1 83 ? 12.941 15.022 37.888 1.00 13.97 98 GLU B C 1
ATOM 1645 O O . GLU B 1 83 ? 11.970 14.757 37.162 1.00 13.59 98 GLU B O 1
ATOM 1651 N N . TRP B 1 84 ? 13.979 15.764 37.483 1.00 15.32 99 TRP B N 1
ATOM 1652 C CA . TRP B 1 84 ? 13.998 16.417 36.166 1.00 16.98 99 TRP B CA 1
ATOM 1653 C C . TRP B 1 84 ? 14.916 15.706 35.195 1.00 16.36 99 TRP B C 1
ATOM 1654 O O . TRP B 1 84 ? 15.126 16.163 34.069 1.00 17.04 99 TRP B O 1
ATOM 1665 N N . GLY B 1 85 ? 15.482 14.599 35.650 1.00 13.78 100 GLY B N 1
ATOM 1666 C CA . GLY B 1 85 ? 16.397 13.815 34.841 1.00 12.81 100 GLY B CA 1
ATOM 1667 C C . GLY B 1 85 ? 17.570 13.291 35.648 1.00 12.15 100 GLY B C 1
ATOM 1668 O O . GLY B 1 85 ? 17.746 13.643 36.814 1.00 11.70 100 GLY B O 1
ATOM 1669 N N . ASN B 1 86 ? 18.364 12.424 35.030 1.00 11.48 101 ASN B N 1
ATOM 1670 C CA . ASN B 1 86 ? 19.615 11.973 35.616 1.00 12.50 101 ASN B CA 1
ATOM 1671 C C . ASN B 1 86 ? 20.517 11.441 34.529 1.00 12.24 101 ASN B C 1
ATOM 1672 O O . ASN B 1 86 ? 20.323 10.319 34.056 1.00 13.81 101 ASN B O 1
ATOM 1677 N N . PRO B 1 87 ? 21.514 12.241 34.121 1.00 13.22 102 PRO B N 1
ATOM 1678 C CA . PRO B 1 87 ? 22.462 11.808 33.090 1.00 12.53 102 PRO B CA 1
ATOM 1679 C C . PRO B 1 87 ? 23.338 10.640 33.551 1.00 12.86 102 PRO B C 1
ATOM 1680 O O . PRO B 1 87 ? 24.013 10.024 32.722 1.00 12.43 102 PRO B O 1
ATOM 1684 N N . PHE B 1 88 ? 23.331 10.343 34.847 1.00 11.35 103 PHE B N 1
ATOM 1685 C CA . PHE B 1 88 ? 24.257 9.362 35.412 1.00 13.34 103 PHE B CA 1
ATOM 1686 C C . PHE B 1 88 ? 23.535 8.143 35.940 1.00 12.36 103 PHE B C 1
ATOM 1687 O O . PHE B 1 88 ? 24.030 7.471 36.843 1.00 12.26 103 PHE B O 1
ATOM 1695 N N . ALA B 1 89 ? 22.370 7.854 35.372 1.00 12.85 104 ALA B N 1
ATOM 1696 C CA . ALA B 1 89 ? 21.516 6.798 35.909 1.00 13.56 104 ALA B CA 1
ATOM 1697 C C . ALA B 1 89 ? 22.170 5.421 35.861 1.00 14.51 104 ALA B C 1
ATOM 1698 O O . ALA B 1 89 ? 21.855 4.559 36.677 1.00 14.20 104 ALA B O 1
ATOM 1700 N N . ASP B 1 90 ? 23.087 5.214 34.916 1.00 13.28 105 ASP B N 1
ATOM 1701 C CA . ASP B 1 90 ? 23.766 3.921 34.795 1.00 14.43 105 ASP B CA 1
ATOM 1702 C C . ASP B 1 90 ? 25.144 3.953 35.452 1.00 16.04 105 ASP B C 1
ATOM 1703 O O . ASP B 1 90 ? 25.992 3.080 35.209 1.00 12.95 105 ASP B O 1
ATOM 1708 N N . LYS B 1 91 ? 25.359 4.975 36.275 1.00 13.56 106 LYS B N 1
ATOM 1709 C CA . LYS B 1 91 ? 26.601 5.126 37.019 1.00 13.76 106 LYS B CA 1
ATOM 1710 C C . LYS B 1 91 ? 26.295 5.236 38.506 1.00 12.71 106 LYS B C 1
ATOM 1711 O O . LYS B 1 91 ? 25.127 5.377 38.897 1.00 12.20 106 LYS B O 1
ATOM 1717 N N . ARG B 1 92 ? 27.339 5.175 39.332 1.00 10.84 107 ARG B N 1
ATOM 1718 C CA . ARG B 1 92 ? 27.175 5.369 40.771 1.00 11.93 107 ARG B CA 1
ATOM 1719 C C . ARG B 1 92 ? 27.282 6.852 41.119 1.00 12.20 107 ARG B C 1
ATOM 1720 O O . ARG B 1 92 ? 28.153 7.564 40.605 1.00 11.36 107 ARG B O 1
ATOM 1728 N N . VAL B 1 93 ? 26.379 7.323 41.973 1.00 10.53 108 VAL B N 1
ATOM 1729 C CA . VAL B 1 93 ? 26.420 8.700 42.416 1.00 10.09 108 VAL B CA 1
ATOM 1730 C C . VAL B 1 93 ? 26.280 8.699 43.921 1.00 10.36 108 VAL B C 1
ATOM 1731 O O . VAL B 1 93 ? 25.365 8.073 44.464 1.00 10.13 108 VAL B O 1
ATOM 1735 N N . THR B 1 94 ? 27.189 9.391 44.600 1.00 10.50 109 THR B N 1
ATOM 1736 C CA . THR B 1 94 ? 27.111 9.491 46.056 1.00 12.15 109 THR B CA 1
ATOM 1737 C C . THR B 1 94 ? 26.886 10.937 46.488 1.00 11.58 109 THR B C 1
ATOM 1738 O O . THR B 1 94 ? 27.335 11.859 45.814 1.00 10.36 109 THR B O 1
ATOM 1742 N N . LEU B 1 95 ? 26.190 11.130 47.605 1.00 10.34 110 LEU B N 1
ATOM 1743 C CA . LEU B 1 95 ? 26.026 12.455 48.205 1.00 11.62 110 LEU B CA 1
ATOM 1744 C C . LEU B 1 95 ? 26.111 12.298 49.723 1.00 12.85 110 LEU B C 1
ATOM 1745 O O . LEU B 1 95 ? 25.359 11.527 50.316 1.00 12.74 110 LEU B O 1
ATOM 1750 N N . SER B 1 96 ? 27.040 13.012 50.349 1.00 13.81 111 SER B N 1
ATOM 1751 C CA . SER B 1 96 ? 27.277 12.840 51.777 1.00 15.73 111 SER B CA 1
ATOM 1752 C C . SER B 1 96 ? 27.397 14.171 52.497 1.00 15.28 111 SER B C 1
ATOM 1753 O O . SER B 1 96 ? 28.023 15.103 51.986 1.00 13.89 111 SER B O 1
ATOM 1756 N N . PRO B 1 97 ? 26.798 14.264 53.693 1.00 11.45 112 PRO B N 1
ATOM 1757 C CA . PRO B 1 97 ? 26.934 15.447 54.540 1.00 14.41 112 PRO B CA 1
ATOM 1758 C C . PRO B 1 97 ? 28.040 15.223 55.563 1.00 14.62 112 PRO B C 1
ATOM 1759 O O . PRO B 1 97 ? 28.169 16.020 56.495 1.00 16.60 112 PRO B O 1
ATOM 1763 N N . GLY B 1 98 ? 28.800 14.142 55.408 1.00 18.99 113 GLY B N 1
ATOM 1764 C CA . GLY B 1 98 ? 29.782 13.758 56.406 1.00 20.31 113 GLY B CA 1
ATOM 1765 C C . GLY B 1 98 ? 29.240 12.752 57.414 1.00 23.03 113 GLY B C 1
ATOM 1766 O O . GLY B 1 98 ? 28.141 12.196 57.248 1.00 20.32 113 GLY B O 1
ATOM 1767 N N . ALA B 1 99 ? 30.009 12.525 58.477 1.00 21.68 114 ALA B N 1
ATOM 1768 C CA . ALA B 1 99 ? 29.675 11.502 59.462 1.00 21.57 114 ALA B CA 1
ATOM 1769 C C . ALA B 1 99 ? 28.412 11.829 60.252 1.00 18.91 114 ALA B C 1
ATOM 1770 O O . ALA B 1 99 ? 28.027 12.999 60.387 1.00 20.34 114 ALA B O 1
ATOM 1772 N N . GLY B 1 100 ? 27.778 10.781 60.773 1.00 17.44 115 GLY B N 1
ATOM 1773 C CA . GLY B 1 100 ? 26.697 10.927 61.741 1.00 17.00 115 GLY B CA 1
ATOM 1774 C C . GLY B 1 100 ? 25.323 11.161 61.143 1.00 17.02 115 GLY B C 1
ATOM 1775 O O . GLY B 1 100 ? 24.348 11.368 61.877 1.00 14.34 115 GLY B O 1
ATOM 1776 N N . CYS B 1 101 ? 25.242 11.147 59.816 1.00 15.87 116 CYS B N 1
ATOM 1777 C CA . CYS B 1 101 ? 23.983 11.404 59.119 1.00 15.53 116 CYS B CA 1
ATOM 1778 C C . CYS B 1 101 ? 23.878 10.508 57.888 1.00 18.59 116 CYS B C 1
ATOM 1779 O O . CYS B 1 101 ? 24.863 9.898 57.483 1.00 16.96 116 CYS B O 1
ATOM 1782 N N . GLN B 1 102 ? 22.690 10.421 57.295 1.00 21.98 117 GLN B N 1
ATOM 1783 C CA . GLN B 1 102 ? 22.484 9.502 56.174 1.00 20.79 117 GLN B CA 1
ATOM 1784 C C . GLN B 1 102 ? 23.063 10.016 54.863 1.00 19.01 117 GLN B C 1
ATOM 1785 O O . GLN B 1 102 ? 22.934 11.197 54.539 1.00 19.43 117 GLN B O 1
ATOM 1791 N N . ASP B 1 103 ? 23.689 9.114 54.112 1.00 18.76 118 ASP B N 1
ATOM 1792 C CA . ASP B 1 103 ? 24.223 9.426 52.796 1.00 17.92 118 ASP B CA 1
ATOM 1793 C C . ASP B 1 103 ? 23.236 8.994 51.719 1.00 16.74 118 ASP B C 1
ATOM 1794 O O . ASP B 1 103 ? 22.302 8.227 51.979 1.00 18.80 118 ASP B O 1
ATOM 1799 N N . PHE B 1 104 ? 23.459 9.476 50.502 1.00 12.87 119 PHE B N 1
ATOM 1800 C CA . PHE B 1 104 ? 22.907 8.828 49.330 1.00 12.37 119 PHE B CA 1
ATOM 1801 C C . PHE B 1 104 ? 24.067 8.056 48.726 1.00 14.09 119 PHE B C 1
ATOM 1802 O O . PHE B 1 104 ? 25.120 8.627 48.452 1.00 12.00 119 PHE B O 1
ATOM 1810 N N . ASN B 1 105 ? 23.891 6.758 48.543 1.00 12.97 120 ASN B N 1
ATOM 1811 C CA . ASN B 1 105 ? 24.890 5.964 47.850 1.00 16.54 120 ASN B CA 1
ATOM 1812 C C . ASN B 1 105 ? 24.198 5.157 46.770 1.00 14.60 120 ASN B C 1
ATOM 1813 O O . ASN B 1 105 ? 23.837 4.005 46.982 1.00 15.93 120 ASN B O 1
ATOM 1818 N N . CYS B 1 106 ? 23.999 5.783 45.614 1.00 13.28 121 CYS B N 1
ATOM 1819 C CA . CYS B 1 106 ? 23.102 5.240 44.603 1.00 12.65 121 CYS B CA 1
ATOM 1820 C C . CYS B 1 106 ? 23.860 4.418 43.573 1.00 14.03 121 CYS B C 1
ATOM 1821 O O . CYS B 1 106 ? 24.620 4.959 42.759 1.00 12.65 121 CYS B O 1
ATOM 1824 N N . ALA B 1 107 ? 23.659 3.102 43.634 1.00 13.46 122 ALA B N 1
ATOM 1825 C CA . ALA B 1 107 ? 24.340 2.172 42.737 1.00 13.94 122 ALA B CA 1
ATOM 1826 C C . ALA B 1 107 ? 23.911 2.416 41.295 1.00 13.04 122 ALA B C 1
ATOM 1827 O O . ALA B 1 107 ? 22.848 3.014 41.051 1.00 11.62 122 ALA B O 1
ATOM 1829 N N . PRO B 1 108 ? 24.734 1.971 40.327 1.00 12.13 123 PRO B N 1
ATOM 1830 C CA . PRO B 1 108 ? 24.333 2.100 38.922 1.00 11.57 123 PRO B CA 1
ATOM 1831 C C . PRO B 1 108 ? 22.974 1.461 38.698 1.00 12.87 123 PRO B C 1
ATOM 1832 O O . PRO B 1 108 ? 22.723 0.370 39.232 1.00 11.63 123 PRO B O 1
ATOM 1836 N N . ASN B 1 109 ? 22.120 2.145 37.940 1.00 13.62 124 ASN B N 1
ATOM 1837 C CA . ASN B 1 109 ? 20.783 1.671 37.599 1.00 14.55 124 ASN B CA 1
ATOM 1838 C C . ASN B 1 109 ? 19.816 1.466 38.758 1.00 16.74 124 ASN B C 1
ATOM 1839 O O . ASN B 1 109 ? 18.776 0.838 38.586 1.00 18.98 124 ASN B O 1
ATOM 1844 N N . ASP B 1 110 ? 20.125 2.005 39.929 1.00 11.13 125 ASP B N 1
ATOM 1845 C CA . ASP B 1 110 ? 19.192 1.892 41.054 1.00 12.89 125 ASP B CA 1
ATOM 1846 C C . ASP B 1 110 ? 18.391 3.185 41.196 1.00 11.75 125 ASP B C 1
ATOM 1847 O O . ASP B 1 110 ? 18.652 4.007 42.085 1.00 10.64 125 ASP B O 1
ATOM 1852 N N . ALA B 1 111 ? 17.412 3.348 40.309 1.00 11.88 126 ALA B N 1
ATOM 1853 C CA . ALA B 1 111 ? 16.647 4.585 40.199 1.00 11.19 126 ALA B CA 1
ATOM 1854 C C . ALA B 1 111 ? 15.928 4.929 41.489 1.00 11.42 126 ALA B C 1
ATOM 1855 O O . ALA B 1 111 ? 15.746 6.104 41.802 1.00 9.84 126 ALA B O 1
ATOM 1857 N N . GLY B 1 112 ? 15.506 3.908 42.228 1.00 11.78 127 GLY B N 1
ATOM 1858 C CA . GLY B 1 112 ? 14.737 4.120 43.443 1.00 12.35 127 GLY B CA 1
ATOM 1859 C C . GLY B 1 112 ? 15.529 4.651 44.618 1.00 12.45 127 GLY B C 1
ATOM 1860 O O . GLY B 1 112 ? 14.968 4.906 45.689 1.00 13.71 127 GLY B O 1
ATOM 1861 N N . CYS B 1 113 ? 16.83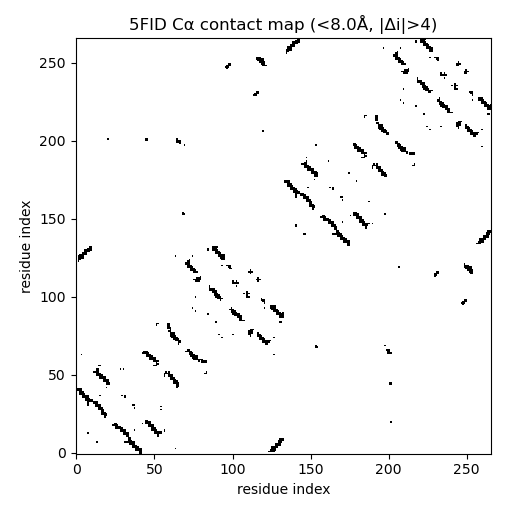4 4.808 44.433 1.00 13.74 128 CYS B N 1
ATOM 1862 C CA . CYS B 1 113 ? 17.696 5.381 45.459 1.00 13.47 128 CYS B CA 1
ATOM 1863 C C . CYS B 1 113 ? 17.603 6.903 45.487 1.00 12.87 128 CYS B C 1
ATOM 1864 O O . CYS B 1 113 ? 17.875 7.535 46.511 1.00 12.42 128 CYS B O 1
ATOM 1867 N N . TYR B 1 114 ? 17.222 7.499 44.361 1.00 11.86 129 TYR B N 1
ATOM 1868 C CA . TYR B 1 114 ? 17.192 8.952 44.258 1.00 11.44 129 TYR B CA 1
ATOM 1869 C C . TYR B 1 114 ? 15.884 9.499 44.802 1.00 12.49 129 TYR B C 1
ATOM 1870 O O . TYR B 1 114 ? 14.882 8.781 44.883 1.00 12.40 129 TYR B O 1
ATOM 1879 N N . SER B 1 115 ? 15.886 10.774 45.174 1.00 10.85 130 SER B N 1
ATOM 1880 C CA . SER B 1 115 ? 14.638 11.462 45.436 1.00 10.71 130 SER B CA 1
ATOM 1881 C C . SER B 1 115 ? 13.821 11.497 44.145 1.00 9.89 130 SER B C 1
ATOM 1882 O O . SER B 1 115 ? 14.331 11.865 43.075 1.00 10.46 130 SER B O 1
ATOM 1885 N N . ARG B 1 116 ? 12.556 11.105 44.249 1.00 11.51 131 ARG B N 1
ATOM 1886 C CA . ARG B 1 116 ? 11.658 10.966 43.102 1.00 10.77 131 ARG B CA 1
ATOM 1887 C C . ARG B 1 116 ? 10.418 11.797 43.361 1.00 12.81 131 ARG B C 1
ATOM 1888 O O . ARG B 1 116 ? 10.068 12.022 44.517 1.00 11.94 131 ARG B O 1
ATOM 1896 N N . PRO B 1 117 ? 9.738 12.255 42.295 1.00 13.06 132 PRO B N 1
ATOM 1897 C CA . PRO B 1 117 ? 8.577 13.133 42.506 1.00 12.34 132 PRO B CA 1
ATOM 1898 C C . PRO B 1 117 ? 7.544 12.548 43.471 1.00 13.09 132 PRO B C 1
ATOM 1899 O O . PRO B 1 117 ? 7.056 13.269 44.362 1.00 15.17 132 PRO B O 1
ATOM 1903 N N . ASP B 1 118 ? 7.236 11.261 43.328 1.00 14.04 133 ASP B N 1
ATOM 1904 C CA . ASP B 1 118 ? 6.308 10.608 44.260 1.00 17.13 133 ASP B CA 1
ATOM 1905 C C . ASP B 1 118 ? 6.979 9.615 45.210 1.00 16.47 133 ASP B C 1
ATOM 1906 O O . ASP B 1 118 ? 6.340 8.699 45.718 1.00 15.64 133 ASP B O 1
ATOM 1919 N N . LYS B 1 120 ? 9.876 11.119 47.532 1.00 11.39 135 LYS B N 1
ATOM 1920 C CA . LYS B 1 120 ? 10.867 12.141 47.833 1.00 10.02 135 LYS B CA 1
ATOM 1921 C C . LYS B 1 120 ? 11.796 11.675 48.942 1.00 10.96 135 LYS B C 1
ATOM 1922 O O . LYS B 1 120 ? 11.364 11.041 49.918 1.00 10.46 135 LYS B O 1
ATOM 1928 N N . LYS B 1 121 ? 13.078 11.976 48.772 1.00 12.15 136 LYS B N 1
ATOM 1929 C CA . LYS B 1 121 ? 14.100 11.631 49.757 1.00 13.13 136 LYS B CA 1
ATOM 1930 C C . LYS B 1 121 ? 14.945 12.846 50.067 1.00 11.95 136 LYS B C 1
ATOM 1931 O O . LYS B 1 121 ? 15.791 13.249 49.281 1.00 11.56 136 LYS B O 1
ATOM 1937 N N . VAL B 1 122 ? 14.667 13.445 51.214 1.00 11.23 137 VAL B N 1
ATOM 1938 C CA . VAL B 1 122 ? 15.359 14.637 51.655 1.00 11.40 137 VAL B CA 1
ATOM 1939 C C . VAL B 1 122 ? 15.818 14.312 53.057 1.00 13.57 137 VAL B C 1
ATOM 1940 O O . VAL B 1 122 ? 15.000 13.960 53.897 1.00 12.97 137 VAL B O 1
ATOM 1944 N N . TYR B 1 123 ? 17.122 14.402 53.304 1.00 11.66 138 TYR B N 1
ATOM 1945 C CA . TYR B 1 123 ? 17.682 13.954 54.579 1.00 11.82 138 TYR B CA 1
ATOM 1946 C C . TYR B 1 123 ? 18.160 15.156 55.377 1.00 11.94 138 TYR B C 1
ATOM 1947 O O . TYR B 1 123 ? 18.658 16.127 54.800 1.00 12.32 138 TYR B O 1
ATOM 1956 N N . GLY B 1 124 ? 18.022 15.095 56.699 1.00 11.89 139 GLY B N 1
ATOM 1957 C CA . GLY B 1 124 ? 18.475 16.182 57.555 1.00 11.89 139 GLY B CA 1
ATOM 1958 C C . GLY B 1 124 ? 19.718 15.827 58.352 1.00 13.74 139 GLY B C 1
ATOM 1959 O O . GLY B 1 124 ? 19.977 14.647 58.594 1.00 13.50 139 GLY B O 1
ATOM 1960 N N . CYS B 1 125 ? 20.483 16.841 58.765 1.00 14.69 140 CYS B N 1
ATOM 1961 C CA . CYS B 1 125 ? 21.734 16.625 59.501 1.00 15.07 140 CYS B CA 1
ATOM 1962 C C . CYS B 1 125 ? 22.116 17.893 60.274 1.00 17.34 140 CYS B C 1
ATOM 1963 O O . CYS B 1 125 ? 22.002 18.995 59.741 1.00 16.01 140 CYS B O 1
ATOM 1966 N N . PRO B 1 126 ? 22.565 17.743 61.534 1.00 15.12 141 PRO B N 1
ATOM 1967 C CA . PRO B 1 126 ? 22.869 18.938 62.329 1.00 17.27 141 PRO B CA 1
ATOM 1968 C C . PRO B 1 126 ? 23.945 19.819 61.691 1.00 17.10 141 PRO B C 1
ATOM 1969 O O . PRO B 1 126 ? 24.953 19.309 61.197 1.00 16.53 141 PRO B O 1
ATOM 1973 N N . LEU B 1 127 ? 23.708 21.127 61.690 1.00 16.20 142 LEU B N 1
ATOM 1974 C CA . LEU B 1 127 ? 24.663 22.078 61.144 1.00 16.69 142 LEU B CA 1
ATOM 1975 C C . LEU B 1 127 ? 25.853 22.168 62.089 1.00 17.62 142 LEU B C 1
ATOM 1976 O O . LEU B 1 127 ? 25.726 21.872 63.277 1.00 15.78 142 LEU B O 1
ATOM 1981 N N . PRO B 1 128 ? 27.024 22.555 61.568 1.00 18.60 143 PRO B N 1
ATOM 1982 C CA . PRO B 1 128 ? 27.276 22.871 60.155 1.00 18.31 143 PRO B CA 1
ATOM 1983 C C . PRO B 1 128 ? 27.660 21.634 59.337 1.00 16.66 143 PRO B C 1
ATOM 1984 O O . PRO B 1 128 ? 28.168 20.659 59.888 1.00 17.29 143 PRO B O 1
ATOM 1988 N N . ILE B 1 129 ? 27.382 21.667 58.036 1.00 17.68 144 ILE B N 1
ATOM 1989 C CA . ILE B 1 129 ? 27.728 20.567 57.150 1.00 16.93 144 ILE B CA 1
ATOM 1990 C C . ILE B 1 129 ? 28.317 21.073 55.839 1.00 16.46 144 ILE B C 1
ATOM 1991 O O . ILE B 1 129 ? 28.043 22.202 55.407 1.00 17.01 144 ILE B O 1
ATOM 1996 N N . ASN B 1 130 ? 29.140 20.228 55.228 1.00 19.61 145 ASN B N 1
ATOM 1997 C CA . ASN B 1 130 ? 29.436 20.327 53.807 1.00 20.32 145 ASN B CA 1
ATOM 1998 C C . ASN B 1 130 ? 28.614 19.259 53.119 1.00 20.65 145 ASN B C 1
ATOM 1999 O O . ASN B 1 130 ? 28.297 18.224 53.717 1.00 22.06 145 ASN B O 1
ATOM 2004 N N . VAL B 1 131 ? 28.240 19.522 51.875 1.00 17.44 146 VAL B N 1
ATOM 2005 C CA . VAL B 1 131 ? 27.496 18.557 51.094 1.00 16.31 146 VAL B CA 1
ATOM 2006 C C . VAL B 1 131 ? 28.374 18.219 49.893 1.00 14.70 146 VAL B C 1
ATOM 2007 O O . VAL B 1 131 ? 28.726 19.102 49.110 1.00 14.45 146 VAL B O 1
ATOM 2011 N N . GLU B 1 132 ? 28.754 16.946 49.768 1.00 14.35 147 GLU B N 1
ATOM 2012 C CA . GLU B 1 132 ? 29.774 16.554 48.800 1.00 13.65 147 GLU B CA 1
ATOM 2013 C C . GLU B 1 132 ? 29.309 15.376 47.953 1.00 13.10 147 GLU B C 1
ATOM 2014 O O . GLU B 1 132 ? 28.983 14.303 48.481 1.00 13.84 147 GLU B O 1
ATOM 2020 N N . ALA B 1 133 ? 29.281 15.577 46.638 1.00 12.84 148 ALA B N 1
ATOM 2021 C CA . ALA B 1 133 ? 28.829 14.544 45.720 1.00 13.42 148 ALA B CA 1
ATOM 2022 C C . ALA B 1 133 ? 29.954 14.081 44.803 1.00 13.97 148 ALA B C 1
ATOM 2023 O O . ALA B 1 133 ? 30.826 14.864 44.427 1.00 13.01 148 ALA B O 1
ATOM 2025 N N . THR B 1 134 ? 29.920 12.804 44.439 1.00 12.08 149 THR B N 1
ATOM 2026 C CA . THR B 1 134 ? 30.799 12.292 43.402 1.00 12.30 149 THR B CA 1
ATOM 2027 C C . THR B 1 134 ? 29.955 11.669 42.308 1.00 11.06 149 THR B C 1
ATOM 2028 O O . THR B 1 134 ? 29.087 10.843 42.570 1.00 10.89 149 THR B O 1
ATOM 2032 N N . LEU B 1 135 ? 30.225 12.086 41.078 1.00 9.48 150 LEU B N 1
ATOM 2033 C CA . LEU B 1 135 ? 29.577 11.544 39.894 1.00 9.85 150 LEU B CA 1
ATOM 2034 C C . LEU B 1 135 ? 30.450 10.426 39.354 1.00 10.36 150 LEU B C 1
ATOM 2035 O O . LEU B 1 135 ? 31.670 10.572 39.276 1.00 10.50 150 LEU B O 1
ATOM 2040 N N . CYS B 1 136 ? 29.822 9.320 38.971 1.00 10.43 151 CYS B N 1
ATOM 2041 C CA . CYS B 1 136 ? 30.544 8.146 38.488 1.00 10.85 151 CYS B CA 1
ATOM 2042 C C . CYS B 1 136 ? 31.550 7.681 39.540 1.00 12.19 151 CYS B C 1
ATOM 2043 O O . CYS B 1 136 ? 32.706 7.402 39.222 1.00 12.79 151 CYS B O 1
ATOM 2046 N N . ALA B 1 137 ? 31.109 7.580 40.793 1.00 13.00 152 ALA B N 1
ATOM 2047 C CA . ALA B 1 137 ? 31.976 7.085 41.871 1.00 14.05 152 ALA B CA 1
ATOM 2048 C C . ALA B 1 137 ? 32.501 5.667 41.591 1.00 15.71 152 ALA B C 1
ATOM 2049 O O . ALA B 1 137 ? 31.802 4.855 40.968 1.00 15.84 152 ALA B O 1
#

Foldseek 3Di:
DAKAKEFQQDQAWKWKKKQAPVRPDIGDGDIHHNGGMDMDHADQRWIWMWMGRDSVSQQTTKTWYADVPVGKIKIFFASASHYPQLQAWKWKDQDPDWDIQTAHRNNNVSHQYPVGDMTIDHDDTHTYMYGRD/DAKEKEFEQDQAKKWKKKQAPVRDDIDDTDIDHHGGMDMDHADPAWTWIWMGRDSVSQQTGWTWHDDPPRFKIKIFFASASHYPQQQAWKKKDQDPDWDIQTAHGNRNVSHQYPVGDMTMDTDDTHIYMYGRD

InterPro domains:
  IPR006771 Secreted thaumatin-like protein cetA-like [PF04681] (11-152)

Secondary structure (DSSP, 8-state):
--EEEEEE-SSS-EEEEEEETT-PPPPP-EEE-TT-EEEEEPPTT-EEEEEESSTT-----EEEEE-SSS-EEEEEEB-TT--TTTTS-EEEE-STTS--EEE-TT-GGGSB------EEEESS--EEEEET-/--EEEEEE-SSS-EEEEEEETT-------EEE-TT-EEEEEPPTT-EEEEEESSTT-----EEEEE-SSTTEEEEEEB-TT--TTTTS-EEEE--TTSPPEEE-TT-GGGSB------EEEESS--EEEEET-

Organism: Pyricularia oryzae (NCBI:txid318829)

Radius of gyration: 19.79 Å; Cα contacts (8 Å, |Δi|>4): 749; chains: 2; bounding box: 45×39×56 Å

Solvent-accessible surface area: 11331 Å² total

Nearest PDB structures (foldseek):
  5fid-assembly1_B  TM=9.855E-01  e=1.095E-25  Pyricularia oryzae
  7cw3-assembly1_B  TM=7.021E-01  e=4.374E+00  Chikungunya virus
  8d7h-assembly1_E  TM=5.217E-01  e=4.374E+00  Homo sapiens
  7wc2-assembly1_E  TM=5.232E-01  e=6.463E+00  Getah virus
  5fid-assembly1_B  TM=1.008E+00  e=1.004E-27  Pyricularia oryzae

Sequence (266 aa):
AQQAIVHNNCQDTVYVQSFPYDGSATGPLTTLQAGQTFSEDFRKSGSTVKVSKTKTLTSPFIGYSFSSNPDYGYYELSSEWGNPFADKRVTLSPGAGCQDFNCAPNDAGCYSRPDKKVYGCPLPINVEATLCAAQQAIVHNNCQDTVYVQSFPYDGSATGPLTTLQAGQTFSEDFRKSGSTVKVSKTKTLTSPFIGYSFSSNPDYGYYELSSEWGNPFADKRVTLSPGAGCQDFNCAPNDAGCYSRPDKKVYGCPLPINVEATLCA

B-factor: mean 16.61, std 6.34, range [7.81, 55.22]